Protein AF-T2KKD4-F1 (afdb_monomer_lite)

Secondary structure (DSSP, 8-state):
---SEEEEEE-SEEEPPEEETTEEE-PEEEEEE--TTSSSPPEEEEEEEEEETTEEEEEEEEEEE-TT--EEEPPPEEEBTEEEEEEESSSS-EEEEEEE--TT--EEEETT-EEEETTEEEEEEEEEEEEEE-TTS-EEEEEEEEEEEEEETTEEEEEEEEEES-TT---EEEEETTEEEEEEEE-SSEEEEEEEE-

Sequence (198 aa):
MTAHSITIPLKSGTNPSFQFETLHVESANVVIQADPTQHVLPNIQLELNSIANNTTYSTFLWHHTDAEGYQSINYPKAFQNYIFKLTFTTKDDIALVVKKIDFEMPFYIELGRTASIENLNMTFVHCIGEWSEDIHGNQHSAFNTYNISLSEEHEQHNISFTSLDCADKKKLLLTWKQYTFIILEDSDKALKLQVSKI

pLDDT: mean 88.8, std 10.32, range [41.38, 97.62]

Structure (mmCIF, N/CA/C/O backbone):
data_AF-T2KKD4-F1
#
_entry.id   AF-T2KKD4-F1
#
loop_
_atom_site.group_PDB
_atom_site.id
_atom_site.type_symbol
_atom_site.label_atom_id
_atom_site.label_alt_id
_atom_site.label_comp_id
_atom_site.label_asym_id
_atom_site.label_entity_id
_atom_site.label_seq_id
_atom_site.pdbx_PDB_ins_code
_atom_site.Cartn_x
_atom_site.Cartn_y
_atom_site.Cartn_z
_atom_site.occupancy
_atom_site.B_iso_or_equiv
_atom_site.auth_seq_id
_atom_site.auth_comp_id
_atom_site.auth_asym_id
_atom_site.auth_atom_id
_atom_site.pdbx_PDB_model_num
ATOM 1 N N . MET A 1 1 ? -21.837 -14.571 0.632 1.00 41.38 1 MET A N 1
ATOM 2 C CA . MET A 1 1 ? -20.362 -14.546 0.697 1.00 41.38 1 MET A CA 1
ATOM 3 C C . MET A 1 1 ? -19.877 -13.590 -0.375 1.00 41.38 1 MET A C 1
ATOM 5 O O . MET A 1 1 ? -20.027 -13.898 -1.549 1.00 41.38 1 MET A O 1
ATOM 9 N N . THR A 1 2 ? -19.421 -12.400 0.006 1.00 52.44 2 THR A N 1
ATOM 10 C CA . THR A 1 2 ? -18.764 -11.458 -0.912 1.00 52.44 2 THR A CA 1
ATOM 11 C C . THR A 1 2 ? -17.320 -11.906 -1.101 1.00 52.44 2 THR A C 1
ATOM 13 O O . THR A 1 2 ? -16.670 -12.296 -0.133 1.00 52.44 2 THR A O 1
ATOM 16 N N . ALA A 1 3 ? -16.827 -11.919 -2.337 1.00 65.44 3 ALA A N 1
ATOM 17 C CA . ALA A 1 3 ? -15.440 -12.287 -2.596 1.00 65.44 3 ALA A CA 1
ATOM 18 C C . ALA A 1 3 ? -14.498 -11.301 -1.881 1.00 65.44 3 ALA A C 1
ATOM 20 O O . ALA A 1 3 ? -14.662 -10.095 -2.018 1.00 65.44 3 ALA A O 1
ATOM 21 N N . HIS A 1 4 ? -13.507 -11.802 -1.137 1.00 86.62 4 HIS A N 1
ATOM 22 C CA . HIS A 1 4 ? -12.492 -10.964 -0.472 1.00 86.62 4 HIS A CA 1
ATOM 23 C C . HIS A 1 4 ? -11.396 -10.479 -1.431 1.00 86.62 4 HIS A C 1
ATOM 25 O O . HIS A 1 4 ? -10.566 -9.643 -1.069 1.00 86.62 4 HIS A O 1
ATOM 31 N N . SER A 1 5 ? -11.384 -11.005 -2.656 1.00 93.44 5 SER A N 1
ATOM 32 C CA . SER A 1 5 ? -10.455 -10.611 -3.702 1.00 93.44 5 SER A CA 1
ATOM 33 C C . SER A 1 5 ? -11.025 -10.808 -5.096 1.00 93.44 5 SER A C 1
ATOM 35 O O . SER A 1 5 ? -11.809 -11.730 -5.322 1.00 93.44 5 SER A O 1
ATOM 37 N N . ILE A 1 6 ? -10.509 -10.037 -6.044 1.00 94.38 6 ILE A N 1
ATOM 38 C CA . ILE A 1 6 ? -10.675 -10.232 -7.480 1.00 94.38 6 ILE A CA 1
ATOM 39 C C . ILE A 1 6 ? -9.293 -10.261 -8.140 1.00 94.38 6 ILE A C 1
ATOM 41 O O . ILE A 1 6 ? -8.358 -9.593 -7.697 1.00 94.38 6 ILE A O 1
ATOM 45 N N . THR A 1 7 ? -9.151 -11.078 -9.179 1.00 94.00 7 THR A N 1
ATOM 46 C CA . THR A 1 7 ? -7.945 -11.134 -10.010 1.00 94.00 7 THR A CA 1
ATOM 47 C C . THR A 1 7 ? -8.338 -10.756 -11.426 1.00 94.00 7 THR A C 1
ATOM 49 O O . THR A 1 7 ? -9.228 -11.378 -12.002 1.00 94.00 7 THR A O 1
ATOM 52 N N . ILE A 1 8 ? -7.700 -9.722 -11.962 1.00 93.12 8 ILE A N 1
ATOM 53 C CA . ILE A 1 8 ? -7.963 -9.176 -13.287 1.00 93.12 8 ILE A CA 1
ATOM 54 C C . ILE A 1 8 ? -6.751 -9.488 -14.165 1.00 93.12 8 ILE A C 1
ATOM 56 O O . ILE A 1 8 ? -5.671 -8.956 -13.898 1.00 93.12 8 ILE A O 1
ATOM 60 N N . PRO A 1 9 ? -6.897 -10.336 -15.196 1.00 93.56 9 PRO A N 1
ATOM 61 C CA . PRO A 1 9 ? -5.852 -10.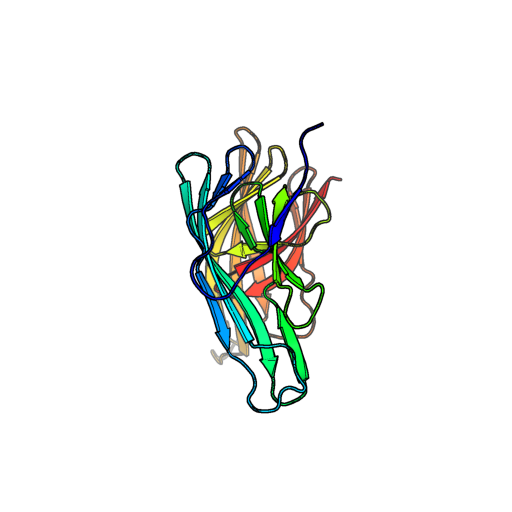531 -16.190 1.00 93.56 9 PRO A CA 1
ATOM 62 C C . PRO A 1 9 ? -5.540 -9.212 -16.895 1.00 93.56 9 PRO A C 1
ATOM 64 O O . PRO A 1 9 ? -6.451 -8.476 -17.274 1.00 93.56 9 PRO A O 1
ATOM 67 N N . LEU A 1 10 ? -4.257 -8.936 -17.085 1.00 92.06 10 LEU A N 1
ATOM 68 C CA . LEU A 1 10 ? -3.767 -7.723 -17.716 1.00 92.06 10 LEU A CA 1
ATOM 69 C C . LEU A 1 10 ? -3.095 -8.046 -19.046 1.00 92.06 10 LEU A C 1
ATOM 71 O O . LEU A 1 10 ? -2.453 -9.080 -19.209 1.00 92.06 10 LEU A O 1
ATOM 75 N N . LYS A 1 11 ? -3.216 -7.123 -19.995 1.00 91.25 11 LYS A N 1
ATOM 76 C CA . LYS A 1 11 ? -2.504 -7.141 -21.276 1.00 91.25 11 LYS A CA 1
ATOM 77 C C . LYS A 1 11 ? -1.745 -5.837 -21.458 1.00 91.25 11 LYS A C 1
ATOM 79 O O . LYS A 1 11 ? -2.143 -4.817 -20.902 1.00 91.25 11 LYS A O 1
ATOM 84 N N . SER A 1 12 ? -0.680 -5.863 -22.257 1.00 91.06 12 SER A N 1
ATOM 85 C CA . SER A 1 12 ? 0.025 -4.641 -22.663 1.00 91.06 12 SER A CA 1
ATOM 86 C C . SER A 1 12 ? -0.944 -3.634 -23.297 1.00 91.06 12 SER A C 1
ATOM 88 O O . SER A 1 12 ? -1.816 -4.020 -24.079 1.00 91.06 12 SER A O 1
ATOM 90 N N . GLY A 1 13 ? -0.783 -2.353 -22.967 1.00 92.81 13 GLY A N 1
ATOM 91 C CA . GLY A 1 13 ? -1.684 -1.276 -23.367 1.00 92.81 13 GLY A CA 1
ATOM 92 C C . GLY A 1 13 ? -2.809 -1.025 -22.361 1.00 92.81 13 GLY A C 1
ATOM 93 O O . GLY A 1 13 ? -2.667 -1.266 -21.161 1.00 92.81 13 GLY A O 1
ATOM 94 N N . THR A 1 14 ? -3.922 -0.484 -22.850 1.00 95.69 14 THR A N 1
ATOM 95 C CA . THR A 1 14 ? -5.063 -0.093 -22.017 1.00 95.69 14 THR A CA 1
ATOM 96 C C . THR A 1 14 ? -5.973 -1.287 -21.740 1.00 95.69 14 THR A C 1
ATOM 98 O O . THR A 1 14 ? -6.478 -1.935 -22.656 1.00 95.69 14 THR A O 1
ATOM 101 N N . ASN A 1 15 ? -6.213 -1.550 -20.461 1.00 95.19 15 ASN A N 1
ATOM 102 C CA . ASN A 1 15 ? -7.123 -2.578 -19.973 1.00 95.19 15 ASN A CA 1
ATOM 103 C C . ASN A 1 15 ? -8.466 -1.939 -19.599 1.00 95.19 15 ASN A C 1
ATOM 105 O O . ASN A 1 15 ? -8.489 -0.772 -19.199 1.00 95.19 15 ASN A O 1
ATOM 109 N N . PRO A 1 16 ? -9.588 -2.668 -19.739 1.00 94.88 16 PRO A N 1
ATOM 110 C CA . PRO A 1 16 ? -10.901 -2.135 -19.406 1.00 94.88 16 PRO A CA 1
ATOM 111 C C . PRO A 1 16 ? -10.998 -1.786 -17.920 1.00 94.88 16 PRO A C 1
ATOM 113 O O . PRO A 1 16 ? -10.361 -2.418 -17.074 1.00 94.88 16 PRO A O 1
ATOM 116 N N . SER A 1 17 ? -11.841 -0.803 -17.613 1.00 96.44 17 SER A N 1
ATOM 117 C CA . SER A 1 17 ? -12.225 -0.514 -16.237 1.00 96.44 17 SER A CA 1
ATOM 118 C C . SER A 1 17 ? -12.970 -1.697 -15.619 1.00 96.44 17 SER A C 1
ATOM 120 O O . SER A 1 17 ? -13.587 -2.517 -16.308 1.00 96.44 17 SER A O 1
ATOM 122 N N . PHE A 1 18 ? -12.927 -1.784 -14.295 1.00 95.00 18 PHE A N 1
ATOM 123 C CA . PHE A 1 18 ? -13.683 -2.783 -13.554 1.00 95.00 18 PHE A CA 1
ATOM 124 C C . PHE A 1 18 ? -14.197 -2.213 -12.238 1.00 95.00 18 PHE A C 1
ATOM 126 O O . PHE A 1 18 ? -13.751 -1.174 -11.749 1.00 95.00 18 PHE A O 1
ATOM 133 N N . GLN A 1 19 ? -15.165 -2.915 -11.660 1.00 95.06 19 GLN A N 1
ATOM 134 C CA . GLN A 1 19 ? -15.725 -2.579 -10.363 1.00 95.06 19 GLN A CA 1
ATOM 135 C C . GLN A 1 19 ? -15.599 -3.771 -9.422 1.00 95.06 19 GLN A C 1
ATOM 137 O O . GLN A 1 19 ? -15.907 -4.907 -9.786 1.00 95.06 19 GLN A O 1
ATOM 142 N N . PHE A 1 20 ? -15.159 -3.495 -8.201 1.00 94.44 20 PHE A N 1
ATOM 143 C CA . PHE A 1 20 ? -15.098 -4.451 -7.111 1.00 94.44 20 PHE A CA 1
ATOM 144 C C . PHE A 1 20 ? -15.705 -3.802 -5.870 1.00 94.44 20 PHE A C 1
ATOM 146 O O . PHE A 1 20 ? -15.104 -2.930 -5.253 1.00 94.44 20 PHE A O 1
ATOM 153 N N . GLU A 1 21 ? -16.934 -4.198 -5.536 1.00 92.62 21 GLU A N 1
ATOM 154 C CA . GLU A 1 21 ? -17.741 -3.534 -4.508 1.00 92.62 21 GLU A CA 1
ATOM 155 C C . GLU A 1 21 ? -17.876 -2.017 -4.764 1.00 92.62 21 GLU A C 1
ATOM 157 O O . GLU A 1 21 ? -18.447 -1.613 -5.781 1.00 92.62 21 GLU A O 1
ATOM 162 N N . THR A 1 22 ? -17.372 -1.177 -3.853 1.00 92.94 22 THR A N 1
ATOM 163 C CA . THR A 1 22 ? -17.386 0.290 -3.969 1.00 92.94 22 THR A CA 1
ATOM 164 C C . THR A 1 22 ? -16.160 0.850 -4.686 1.00 92.94 22 THR A C 1
ATOM 166 O O . THR A 1 22 ? -16.127 2.045 -4.975 1.00 92.94 22 THR A O 1
ATOM 169 N N . LEU A 1 23 ? -15.158 0.013 -4.970 1.00 96.00 23 LEU A N 1
ATOM 170 C CA . LEU A 1 23 ? -13.976 0.398 -5.724 1.00 96.00 23 LEU A CA 1
ATOM 171 C C . LEU A 1 23 ? -14.272 0.342 -7.221 1.00 96.00 23 LEU A C 1
ATOM 173 O O . LEU A 1 23 ? -14.560 -0.722 -7.774 1.00 96.00 23 LEU A O 1
ATOM 177 N N . HIS A 1 24 ? -14.127 1.478 -7.885 1.00 96.56 24 HIS A N 1
ATOM 178 C CA . HIS A 1 24 ? -14.022 1.564 -9.330 1.00 96.56 24 HIS A CA 1
ATOM 179 C C . HIS A 1 24 ? -12.554 1.746 -9.703 1.00 96.56 24 HIS A C 1
ATOM 181 O O . HIS A 1 24 ? -11.924 2.703 -9.264 1.00 96.56 24 HIS A O 1
ATOM 187 N N . VAL A 1 25 ? -12.004 0.840 -10.504 1.00 95.25 25 VAL A N 1
ATOM 188 C CA . VAL A 1 25 ? -10.695 1.041 -11.128 1.00 95.25 25 VAL A CA 1
ATOM 189 C C . VAL A 1 25 ? -10.958 1.439 -12.567 1.00 95.25 25 VAL A C 1
ATOM 191 O O . VAL A 1 25 ? -11.613 0.705 -13.312 1.00 95.25 25 VAL A O 1
ATOM 194 N N . GLU A 1 26 ? -10.491 2.626 -12.932 1.00 95.50 26 GLU A N 1
ATOM 195 C CA . GLU A 1 26 ? -10.589 3.137 -14.293 1.00 95.50 26 GLU A CA 1
ATOM 196 C C . GLU A 1 26 ? -9.732 2.289 -15.245 1.00 95.50 26 GLU A C 1
ATOM 198 O O . GLU A 1 26 ? -9.042 1.351 -14.838 1.00 95.50 26 GLU A O 1
ATOM 203 N N . SER A 1 27 ? -9.776 2.603 -16.538 1.00 92.50 27 SER A N 1
ATOM 204 C CA . SER A 1 27 ? -8.947 1.909 -17.521 1.00 92.50 27 SER A CA 1
ATOM 205 C C . SER A 1 27 ? -7.468 1.977 -17.130 1.00 92.50 27 SER A C 1
ATOM 207 O O . SER A 1 27 ? -6.898 3.062 -17.009 1.00 92.50 27 SER A O 1
ATOM 209 N N . ALA A 1 28 ? -6.852 0.813 -16.932 1.00 91.12 28 ALA A N 1
ATOM 210 C CA . ALA A 1 28 ? -5.488 0.699 -16.432 1.00 91.12 28 ALA A CA 1
ATOM 211 C C . ALA A 1 28 ? -4.495 0.504 -17.582 1.00 91.12 28 ALA A C 1
ATOM 213 O O . ALA A 1 28 ? -4.696 -0.360 -18.442 1.00 91.12 28 ALA A O 1
ATOM 214 N N . ASN A 1 29 ? -3.406 1.271 -17.594 1.00 93.88 29 ASN A N 1
ATOM 215 C CA . ASN A 1 29 ? -2.385 1.166 -18.635 1.00 93.88 29 ASN A CA 1
ATOM 216 C C . ASN A 1 29 ? -1.231 0.285 -18.162 1.00 93.88 29 ASN A C 1
ATOM 218 O O . ASN A 1 29 ? -0.623 0.543 -17.125 1.00 93.88 29 ASN A O 1
ATOM 222 N N . VAL A 1 30 ? -0.910 -0.740 -18.947 1.00 93.62 30 VAL A N 1
ATOM 223 C CA . VAL A 1 30 ? 0.228 -1.628 -18.708 1.00 93.62 30 VAL A CA 1
ATOM 224 C C . VAL A 1 30 ? 1.296 -1.342 -19.750 1.00 93.62 30 VAL A C 1
ATOM 226 O O . VAL A 1 30 ? 1.059 -1.479 -20.951 1.00 93.62 30 VAL A O 1
ATOM 229 N N . VAL A 1 31 ? 2.494 -1.011 -19.290 1.00 91.62 31 VAL A N 1
ATOM 230 C CA . VAL A 1 31 ? 3.694 -0.929 -20.118 1.00 91.62 31 VAL A CA 1
ATOM 231 C C . VAL A 1 31 ? 4.558 -2.140 -19.803 1.00 91.62 31 VAL A C 1
ATOM 233 O O . VAL A 1 31 ? 5.001 -2.309 -18.668 1.00 91.62 31 VAL A O 1
ATOM 236 N N . ILE A 1 32 ? 4.791 -2.980 -20.812 1.00 88.62 32 ILE A N 1
ATOM 237 C CA . ILE A 1 32 ? 5.704 -4.123 -20.735 1.00 88.62 32 ILE A CA 1
ATOM 238 C C . ILE A 1 32 ? 6.960 -3.763 -21.522 1.00 88.62 32 ILE A C 1
ATOM 240 O O . ILE A 1 32 ? 6.923 -3.615 -22.744 1.00 88.62 32 ILE A O 1
ATOM 244 N N . GLN A 1 33 ? 8.072 -3.613 -20.819 1.00 85.62 33 GLN A N 1
ATOM 245 C CA . GLN A 1 33 ? 9.392 -3.419 -21.396 1.00 85.62 33 GLN A CA 1
ATOM 246 C C . GLN A 1 33 ? 10.071 -4.784 -21.488 1.00 85.62 33 GLN A C 1
ATOM 248 O O . GLN A 1 33 ? 10.502 -5.359 -20.486 1.00 85.62 33 GLN A O 1
ATOM 253 N N . ALA A 1 34 ? 10.113 -5.319 -22.707 1.00 74.00 34 ALA A N 1
ATOM 254 C CA . ALA A 1 34 ? 10.784 -6.577 -22.981 1.00 74.00 34 ALA A CA 1
ATOM 255 C C . ALA A 1 34 ? 12.295 -6.443 -22.753 1.00 74.00 34 ALA A C 1
ATOM 257 O O . ALA A 1 34 ? 12.910 -5.460 -23.170 1.00 74.00 34 ALA A O 1
ATOM 258 N N . ASP A 1 35 ? 12.886 -7.462 -22.138 1.00 69.31 35 ASP A N 1
ATOM 259 C CA . ASP A 1 35 ? 14.334 -7.619 -22.116 1.00 69.31 35 ASP A CA 1
ATOM 260 C C . ASP A 1 35 ? 14.793 -8.133 -23.497 1.00 69.31 35 ASP A C 1
ATOM 262 O O . ASP A 1 35 ? 14.292 -9.170 -23.954 1.00 69.31 35 ASP A O 1
ATOM 266 N N . PRO A 1 36 ? 15.737 -7.455 -24.179 1.00 58.94 36 PRO A N 1
ATOM 267 C CA . PRO A 1 36 ? 16.274 -7.914 -25.460 1.00 58.94 36 PRO A CA 1
ATOM 268 C C . PRO A 1 36 ? 16.926 -9.309 -25.401 1.00 58.94 36 PRO A C 1
ATOM 270 O O . PRO A 1 36 ? 17.111 -9.931 -26.445 1.00 58.94 36 PRO A O 1
ATOM 273 N N . THR A 1 37 ? 17.253 -9.822 -24.211 1.00 63.66 37 THR A N 1
ATOM 274 C CA . THR A 1 37 ? 17.909 -11.119 -23.997 1.00 63.66 37 THR A CA 1
ATOM 275 C C . THR A 1 37 ? 16.948 -12.281 -23.695 1.00 63.66 37 THR A C 1
ATOM 277 O O . THR A 1 37 ? 17.397 -13.420 -23.644 1.00 63.66 37 THR A O 1
ATOM 280 N N . GLN A 1 38 ? 15.634 -12.044 -23.527 1.00 62.47 38 GLN A N 1
ATOM 281 C CA . GLN A 1 38 ? 14.555 -13.043 -23.295 1.00 62.47 38 GLN A CA 1
ATOM 282 C C . GLN A 1 38 ? 14.695 -13.994 -22.081 1.00 62.47 38 GLN A C 1
ATOM 284 O O . GLN A 1 38 ? 13.767 -14.757 -21.769 1.00 62.47 38 GLN A O 1
ATOM 289 N N . HIS A 1 39 ? 15.815 -13.975 -21.360 1.00 58.31 39 HIS A N 1
ATOM 290 C CA . HIS A 1 39 ? 16.065 -14.895 -20.249 1.00 58.31 39 HIS A CA 1
ATOM 291 C C . HIS A 1 39 ? 15.339 -14.501 -18.957 1.00 58.31 39 HIS A C 1
ATOM 293 O O . HIS A 1 39 ? 15.080 -15.366 -18.120 1.00 58.31 39 HIS A O 1
ATOM 299 N N . VAL A 1 40 ? 14.886 -13.254 -18.856 1.00 70.50 40 VAL A N 1
ATOM 300 C CA . VAL A 1 40 ? 14.351 -12.647 -17.635 1.00 70.50 40 VAL A CA 1
ATOM 301 C C . VAL A 1 40 ? 12.859 -12.300 -17.786 1.00 70.50 40 VAL A C 1
ATOM 303 O O . VAL A 1 40 ? 12.345 -12.229 -18.904 1.00 70.50 40 VAL A O 1
ATOM 306 N N . LEU A 1 41 ? 12.127 -12.164 -16.671 1.00 72.62 41 LEU A N 1
ATOM 307 C CA . LEU A 1 41 ? 10.774 -11.591 -16.684 1.00 72.62 41 LEU A CA 1
ATOM 308 C C . LEU A 1 41 ? 10.838 -10.133 -17.179 1.00 72.62 41 LEU A C 1
ATOM 310 O O . LEU A 1 41 ? 11.790 -9.427 -16.846 1.00 72.62 41 LEU A O 1
ATOM 314 N N . PRO A 1 42 ? 9.845 -9.654 -17.946 1.00 80.88 42 PRO A N 1
ATOM 315 C CA . PRO A 1 42 ? 9.864 -8.285 -18.437 1.00 80.88 42 PRO A CA 1
ATOM 316 C C . PRO A 1 42 ? 9.696 -7.267 -17.302 1.00 80.88 42 PRO A C 1
ATOM 318 O O . PRO A 1 42 ? 9.028 -7.514 -16.290 1.00 80.88 42 PRO A O 1
ATOM 321 N N . ASN A 1 43 ? 10.255 -6.077 -17.513 1.00 87.94 43 ASN A N 1
ATOM 322 C CA . ASN A 1 43 ? 9.975 -4.927 -16.664 1.00 87.94 43 ASN A CA 1
ATOM 323 C C . ASN A 1 43 ? 8.550 -4.455 -16.952 1.00 87.94 43 ASN A C 1
ATOM 325 O O . ASN A 1 43 ? 8.176 -4.251 -18.107 1.00 87.94 43 ASN A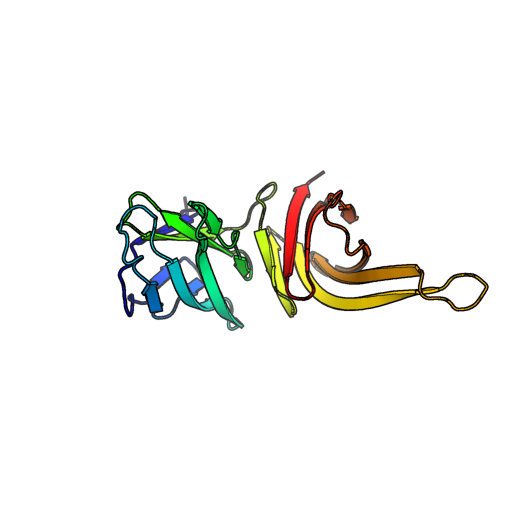 O 1
ATOM 329 N N . ILE A 1 44 ? 7.739 -4.304 -15.912 1.00 90.19 44 ILE A N 1
ATOM 330 C CA . ILE A 1 44 ? 6.331 -3.938 -16.043 1.00 90.19 44 ILE A CA 1
ATOM 331 C C . ILE A 1 44 ? 6.041 -2.735 -15.180 1.00 90.19 44 ILE A C 1
ATOM 333 O O . ILE A 1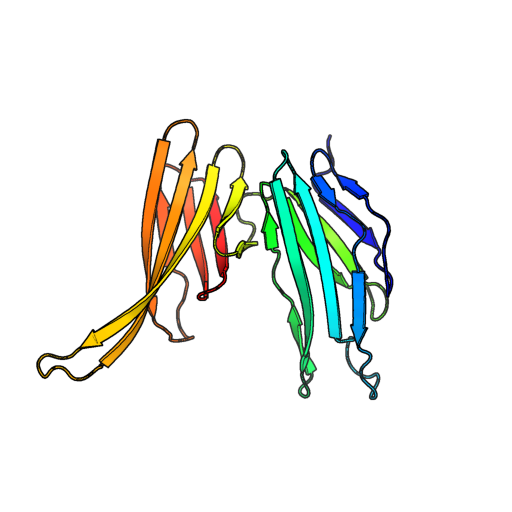 44 ? 6.397 -2.692 -14.004 1.00 90.19 44 ILE A O 1
ATOM 337 N N . GLN A 1 45 ? 5.316 -1.800 -15.773 1.00 93.56 45 GLN A N 1
ATOM 338 C CA . GLN A 1 45 ? 4.703 -0.678 -15.097 1.00 93.56 45 GLN A CA 1
ATOM 339 C C . GLN A 1 45 ? 3.201 -0.732 -15.352 1.00 93.56 45 GLN A C 1
ATOM 341 O O . GLN A 1 45 ? 2.756 -0.780 -16.497 1.00 93.56 45 GLN A O 1
ATOM 346 N N . LEU A 1 46 ? 2.422 -0.709 -14.281 1.00 95.00 46 LEU A N 1
ATOM 347 C CA . LEU A 1 46 ? 0.972 -0.623 -14.313 1.00 95.00 46 LEU A CA 1
ATOM 348 C C . LEU A 1 46 ? 0.554 0.703 -13.688 1.00 95.00 46 LEU A C 1
ATOM 350 O O . LEU A 1 46 ? 0.759 0.913 -12.495 1.00 95.00 46 LEU A O 1
ATOM 354 N N . GLU A 1 47 ? -0.032 1.577 -14.492 1.00 96.12 47 GLU A N 1
ATOM 355 C CA . GLU A 1 47 ? -0.681 2.805 -14.044 1.00 96.12 47 GLU A CA 1
ATOM 356 C C . GLU A 1 47 ? -2.121 2.499 -13.624 1.00 96.12 47 GLU A C 1
ATOM 358 O O . GLU A 1 47 ? -2.897 1.927 -14.396 1.00 96.12 47 GLU A O 1
ATOM 363 N N . LEU A 1 48 ? -2.472 2.877 -12.395 1.00 95.44 48 LEU A N 1
ATOM 364 C CA . LEU A 1 48 ? -3.792 2.669 -11.814 1.00 95.44 48 LEU A CA 1
ATOM 365 C C . LEU A 1 48 ? -4.401 4.000 -11.412 1.00 95.44 48 LEU A C 1
ATOM 367 O O . LEU A 1 48 ? -3.809 4.734 -10.624 1.00 95.44 48 LEU A O 1
ATOM 371 N N . ASN A 1 49 ? -5.625 4.238 -11.872 1.00 96.00 49 ASN A N 1
ATOM 372 C CA . ASN A 1 49 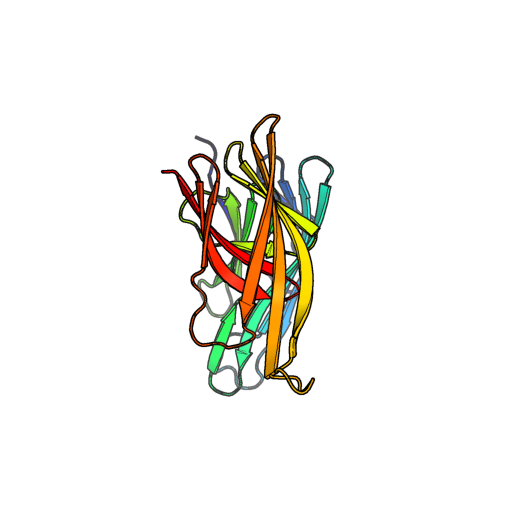? -6.509 5.265 -11.344 1.00 96.00 49 ASN A CA 1
ATOM 373 C C . ASN A 1 49 ? -7.723 4.574 -10.729 1.00 96.00 49 ASN A C 1
ATOM 375 O O . ASN A 1 49 ? -8.345 3.704 -11.337 1.00 96.00 49 ASN A O 1
ATOM 379 N N . SER A 1 50 ? -8.001 4.886 -9.472 1.00 95.50 50 SER A N 1
ATOM 380 C CA . SER A 1 50 ? -9.005 4.211 -8.660 1.00 95.50 50 SER A CA 1
ATOM 381 C C . SER A 1 50 ? -9.866 5.222 -7.927 1.00 95.50 50 SER A C 1
ATOM 383 O O . SER A 1 50 ? -9.382 6.254 -7.469 1.00 95.50 50 SER A O 1
ATOM 385 N N . ILE A 1 51 ? -11.145 4.904 -7.788 1.00 96.06 51 ILE A N 1
ATOM 386 C CA . ILE A 1 51 ? -12.140 5.721 -7.111 1.00 96.06 51 ILE A CA 1
ATOM 387 C C . ILE A 1 51 ? -12.849 4.840 -6.092 1.00 96.06 51 ILE A C 1
ATOM 389 O O . ILE A 1 51 ? -13.421 3.810 -6.440 1.00 96.06 51 ILE A O 1
ATOM 393 N N . ALA A 1 52 ? -12.831 5.252 -4.831 1.00 94.38 52 ALA A N 1
ATOM 394 C CA . ALA A 1 52 ? -13.615 4.628 -3.771 1.00 94.38 52 ALA A CA 1
ATOM 395 C C . ALA A 1 52 ? -14.139 5.720 -2.838 1.00 94.38 52 ALA A C 1
ATOM 397 O O . ALA A 1 52 ? -13.382 6.599 -2.428 1.00 94.38 52 ALA A O 1
ATOM 398 N N . ASN A 1 53 ? -15.435 5.681 -2.515 1.00 89.06 53 ASN A N 1
ATOM 399 C CA . ASN A 1 53 ? -16.091 6.650 -1.625 1.00 89.06 53 ASN A CA 1
ATOM 400 C C . ASN A 1 53 ? -15.794 8.119 -2.004 1.00 89.06 53 ASN A C 1
ATOM 402 O O . ASN A 1 53 ? -15.416 8.924 -1.156 1.00 89.06 53 ASN A O 1
ATOM 406 N N . ASN A 1 54 ? -15.912 8.459 -3.294 1.00 88.94 54 ASN A N 1
ATOM 407 C CA . ASN A 1 54 ? -15.608 9.786 -3.863 1.00 88.94 54 ASN A CA 1
ATOM 408 C C . ASN A 1 54 ? -14.153 10.264 -3.696 1.00 88.94 54 ASN A C 1
ATOM 410 O O . ASN A 1 54 ? -13.852 11.421 -3.978 1.00 88.94 54 ASN A O 1
ATOM 414 N N . THR A 1 55 ? -13.242 9.393 -3.263 1.00 92.25 55 THR A N 1
ATOM 415 C CA . THR A 1 55 ? -11.809 9.685 -3.195 1.00 92.25 55 THR A CA 1
ATOM 416 C C . THR A 1 55 ? -11.118 9.074 -4.403 1.00 92.25 55 THR A C 1
ATOM 418 O O . THR A 1 55 ? -11.360 7.911 -4.725 1.00 92.25 55 THR A O 1
ATOM 421 N N . THR A 1 56 ? -10.250 9.846 -5.051 1.00 93.75 56 THR A N 1
ATOM 422 C CA . THR A 1 56 ? -9.420 9.391 -6.169 1.00 93.75 56 THR A CA 1
ATOM 423 C C . THR A 1 56 ? -8.030 8.982 -5.691 1.00 93.75 56 THR A C 1
ATOM 425 O O . THR A 1 56 ? -7.431 9.587 -4.791 1.00 93.75 56 THR A O 1
ATOM 428 N N . TYR A 1 57 ? -7.494 7.948 -6.322 1.00 94.25 57 TYR A N 1
ATOM 429 C CA . TYR A 1 57 ? -6.168 7.426 -6.058 1.00 94.25 57 TYR A CA 1
ATOM 430 C C . TYR A 1 57 ? -5.488 7.021 -7.354 1.00 94.25 57 TYR A C 1
ATOM 432 O O . TYR A 1 57 ? -5.939 6.112 -8.046 1.00 94.25 57 TYR A O 1
ATOM 440 N N . SER A 1 58 ? -4.394 7.712 -7.649 1.00 94.50 58 SER A N 1
ATOM 441 C CA . SER A 1 58 ? -3.531 7.436 -8.789 1.00 94.50 58 SER A CA 1
ATOM 442 C C . SER A 1 58 ? -2.213 6.890 -8.270 1.00 94.50 58 SER A C 1
ATOM 444 O O . SER A 1 58 ? -1.577 7.518 -7.420 1.00 94.50 58 SER A O 1
ATOM 446 N N . THR A 1 59 ? -1.805 5.725 -8.758 1.00 93.44 59 THR A N 1
ATOM 447 C CA . THR A 1 59 ? -0.535 5.110 -8.375 1.00 93.44 59 THR A CA 1
ATOM 448 C C . THR A 1 59 ? 0.028 4.253 -9.498 1.00 93.44 59 THR A C 1
ATOM 450 O O . THR A 1 59 ? -0.607 4.018 -10.524 1.00 93.44 59 THR A O 1
ATOM 453 N N . PHE A 1 60 ? 1.233 3.747 -9.262 1.00 93.31 60 PHE A N 1
ATOM 454 C CA . PHE A 1 60 ? 1.889 2.788 -10.129 1.00 93.31 60 PHE A CA 1
ATOM 455 C C . PHE A 1 60 ? 2.271 1.522 -9.361 1.00 93.31 60 PHE A C 1
ATOM 457 O O . PHE A 1 60 ? 2.831 1.599 -8.258 1.00 93.31 60 PHE A O 1
ATOM 464 N N . LEU A 1 61 ? 2.036 0.362 -9.971 1.00 94.31 61 LEU A N 1
ATOM 465 C CA . LEU A 1 61 ? 2.622 -0.914 -9.566 1.00 94.31 61 LEU A CA 1
ATOM 466 C C . LEU A 1 61 ? 3.718 -1.303 -10.548 1.00 94.31 61 LEU A C 1
ATOM 468 O O . LEU A 1 61 ? 3.583 -1.087 -11.749 1.00 94.31 61 LEU A O 1
ATOM 472 N N . TRP A 1 62 ? 4.796 -1.879 -10.027 1.00 91.50 62 TRP A N 1
ATOM 473 C CA . TRP A 1 62 ? 5.981 -2.171 -10.819 1.00 91.50 62 TRP A CA 1
ATOM 474 C C . TRP A 1 62 ? 6.488 -3.570 -10.531 1.00 91.50 62 TRP A C 1
ATOM 476 O O . TRP A 1 62 ? 6.405 -4.051 -9.399 1.00 91.50 62 TRP A O 1
ATOM 486 N N . HIS A 1 63 ? 7.051 -4.173 -11.564 1.00 89.25 63 HIS A N 1
ATOM 487 C CA . HIS A 1 63 ? 7.948 -5.308 -11.481 1.00 89.25 63 HIS A CA 1
ATOM 488 C C . HIS A 1 63 ? 9.193 -4.952 -12.288 1.00 89.25 63 HIS A C 1
ATOM 490 O O . HIS A 1 63 ? 9.089 -4.552 -13.446 1.00 89.25 63 HIS A O 1
ATOM 496 N N . HIS A 1 64 ? 10.355 -5.085 -11.671 1.00 86.94 64 HIS A N 1
ATOM 497 C CA . HIS A 1 64 ? 11.644 -4.850 -12.288 1.00 86.94 64 HIS A CA 1
ATOM 498 C C . HIS A 1 64 ? 12.517 -6.080 -12.098 1.00 86.94 64 HIS A C 1
ATOM 500 O O . HIS A 1 64 ? 12.490 -6.704 -11.039 1.00 86.94 64 HIS A O 1
ATOM 506 N N . THR A 1 65 ? 13.303 -6.431 -13.105 1.00 83.25 65 THR A N 1
ATOM 507 C CA . THR A 1 65 ? 14.428 -7.340 -12.923 1.00 83.25 65 THR A CA 1
ATOM 508 C C . THR A 1 65 ? 15.705 -6.655 -13.369 1.00 83.25 65 THR A C 1
ATOM 510 O O . THR A 1 65 ? 15.748 -6.065 -14.450 1.00 83.25 65 THR A O 1
ATOM 513 N N . ASP A 1 66 ? 16.717 -6.690 -12.508 1.00 81.62 66 ASP A N 1
ATOM 514 C CA . ASP A 1 66 ? 18.005 -6.069 -12.788 1.00 81.62 66 ASP A CA 1
ATOM 515 C C . ASP A 1 66 ? 18.910 -6.962 -13.654 1.00 81.62 66 ASP A C 1
ATOM 517 O O . ASP A 1 66 ? 18.560 -8.085 -14.028 1.00 81.62 66 ASP A O 1
ATOM 521 N N . ALA A 1 67 ? 20.094 -6.443 -13.988 1.00 77.31 67 ALA A N 1
ATOM 522 C CA . ALA A 1 67 ? 21.068 -7.132 -14.832 1.00 77.31 67 ALA A CA 1
ATOM 523 C C . ALA A 1 67 ? 21.621 -8.429 -14.210 1.00 77.31 67 ALA A C 1
ATOM 525 O O . ALA A 1 67 ? 22.132 -9.280 -14.937 1.00 77.31 67 ALA A O 1
ATOM 526 N N . GLU A 1 68 ? 21.527 -8.587 -12.889 1.00 79.56 68 GLU A N 1
ATOM 527 C CA . GLU A 1 68 ? 21.961 -9.784 -12.161 1.00 79.56 68 GLU A CA 1
ATOM 528 C C . GLU A 1 68 ? 20.815 -10.802 -12.001 1.00 79.56 68 GLU A C 1
ATOM 530 O O . GLU A 1 68 ? 21.020 -11.907 -11.497 1.00 79.56 68 GLU A O 1
ATOM 535 N N . GLY A 1 69 ? 19.615 -10.468 -12.487 1.00 74.25 69 GLY A N 1
ATOM 536 C CA . GLY A 1 69 ? 18.433 -11.316 -12.418 1.00 74.25 69 GLY A CA 1
ATOM 537 C C . GLY A 1 69 ? 17.637 -11.164 -11.119 1.00 74.25 69 GLY A C 1
ATOM 538 O O . GLY A 1 69 ? 16.694 -11.934 -10.908 1.00 74.25 69 GLY A O 1
ATOM 539 N N . TYR A 1 70 ? 17.966 -10.196 -10.254 1.00 79.19 70 TYR A N 1
ATOM 540 C CA . TYR A 1 70 ? 17.192 -9.945 -9.041 1.00 79.19 70 TYR A CA 1
ATOM 541 C C . TYR A 1 70 ? 15.878 -9.256 -9.373 1.00 79.19 70 TYR A C 1
ATOM 543 O O . TYR A 1 70 ? 15.824 -8.201 -10.007 1.00 79.19 70 TYR A O 1
ATOM 551 N N . GLN A 1 71 ? 14.796 -9.866 -8.902 1.00 80.88 71 GLN A N 1
ATOM 552 C CA . GLN A 1 71 ? 13.444 -9.377 -9.111 1.00 80.88 71 GLN A CA 1
ATOM 553 C C . GLN A 1 71 ? 13.028 -8.471 -7.959 1.00 80.88 71 GLN A C 1
ATOM 555 O O . GLN A 1 71 ? 13.066 -8.860 -6.793 1.00 80.88 71 GLN A O 1
ATOM 560 N N . SER A 1 72 ? 12.567 -7.278 -8.307 1.00 81.44 72 SER A N 1
ATOM 561 C CA . SER A 1 72 ? 11.966 -6.318 -7.393 1.00 81.44 72 SER A CA 1
ATOM 562 C C . SER A 1 72 ? 10.531 -6.062 -7.822 1.00 81.44 72 SER A C 1
ATOM 564 O O . SER A 1 72 ? 10.264 -5.668 -8.954 1.00 81.44 72 SER A O 1
ATOM 566 N N . ILE A 1 73 ? 9.586 -6.277 -6.915 1.00 81.62 73 ILE A N 1
ATOM 567 C CA . ILE A 1 73 ? 8.178 -5.952 -7.129 1.00 81.62 73 ILE A CA 1
ATOM 568 C C . ILE A 1 73 ? 7.753 -4.933 -6.087 1.00 81.62 73 ILE A C 1
ATOM 570 O O . ILE A 1 73 ? 8.110 -5.055 -4.913 1.00 81.62 73 ILE A O 1
ATOM 574 N N . ASN A 1 74 ? 6.946 -3.955 -6.490 1.00 80.06 74 ASN A N 1
ATOM 575 C CA . ASN A 1 74 ? 6.279 -3.133 -5.496 1.00 80.06 74 ASN A CA 1
ATOM 576 C C . ASN A 1 74 ? 5.334 -4.026 -4.693 1.00 80.06 74 ASN A C 1
ATOM 578 O O . ASN A 1 74 ? 4.469 -4.719 -5.235 1.00 80.06 74 ASN A O 1
ATOM 582 N N . TYR A 1 75 ? 5.509 -4.004 -3.382 1.00 81.06 75 TYR A N 1
ATOM 583 C CA . TYR A 1 75 ? 4.589 -4.632 -2.448 1.00 81.06 75 TYR A CA 1
ATOM 584 C C . TYR A 1 75 ? 3.157 -4.097 -2.602 1.00 81.06 75 TYR A C 1
ATOM 586 O O . TYR A 1 75 ? 2.948 -3.036 -3.200 1.00 81.06 75 TYR A O 1
ATOM 594 N N . PRO A 1 76 ? 2.160 -4.809 -2.036 1.00 89.62 76 PRO A N 1
ATOM 595 C CA . PRO A 1 76 ? 0.767 -4.412 -2.151 1.00 89.62 76 PRO A CA 1
ATOM 596 C C . PRO A 1 76 ? 0.549 -2.981 -1.656 1.00 89.62 76 PRO A C 1
ATOM 598 O O . PRO A 1 76 ? 0.808 -2.687 -0.489 1.00 89.62 76 PRO A O 1
ATOM 601 N N . LYS A 1 77 ? 0.077 -2.095 -2.534 1.00 94.94 77 LYS A N 1
ATOM 602 C CA . LYS A 1 77 ? -0.229 -0.703 -2.182 1.00 94.94 77 LYS A CA 1
ATOM 603 C C . LYS A 1 77 ? -1.651 -0.602 -1.667 1.00 94.94 77 LYS A C 1
ATOM 605 O O . LYS A 1 77 ? -2.561 -1.107 -2.322 1.00 94.94 77 LYS A O 1
ATOM 610 N N . ALA A 1 78 ? -1.829 0.030 -0.516 1.00 95.56 78 ALA A N 1
ATOM 611 C CA . ALA A 1 78 ? -3.125 0.219 0.107 1.00 95.56 78 ALA A CA 1
ATOM 612 C C . ALA A 1 78 ? -3.798 1.517 -0.346 1.00 95.56 78 ALA A C 1
ATOM 614 O O . ALA A 1 78 ? -3.161 2.559 -0.503 1.00 95.56 78 ALA A O 1
ATOM 615 N N . PHE A 1 79 ? -5.114 1.444 -0.491 1.00 94.94 79 PHE A N 1
ATOM 616 C CA . PHE A 1 79 ? -5.998 2.579 -0.696 1.00 94.94 79 PHE A CA 1
ATOM 617 C C . PHE A 1 79 ? -7.350 2.267 -0.073 1.00 94.94 79 PHE A C 1
ATOM 619 O O . PHE A 1 79 ? -8.008 1.305 -0.480 1.00 94.94 79 PHE A O 1
ATOM 626 N N . GLN A 1 80 ? -7.776 3.086 0.893 1.00 94.38 80 GLN A N 1
ATOM 627 C CA . GLN A 1 80 ? -8.965 2.786 1.693 1.00 94.38 80 GLN A CA 1
ATOM 628 C C . GLN A 1 80 ? -8.822 1.370 2.279 1.00 94.38 80 GLN A C 1
ATOM 630 O O . GLN A 1 80 ? -7.759 1.001 2.772 1.00 94.38 80 GLN A O 1
ATOM 635 N N . ASN A 1 81 ? -9.852 0.541 2.173 1.00 95.56 81 ASN A N 1
ATOM 636 C CA . ASN A 1 81 ? -9.841 -0.847 2.613 1.00 95.56 81 ASN A CA 1
ATOM 637 C C . ASN A 1 81 ? -9.386 -1.847 1.538 1.00 95.56 81 ASN A C 1
ATOM 639 O O . ASN A 1 81 ? -9.646 -3.041 1.692 1.00 95.56 81 ASN A O 1
ATOM 643 N N . TYR A 1 82 ? -8.723 -1.398 0.468 1.00 96.25 82 TYR A N 1
ATOM 644 C CA . TYR A 1 82 ? -8.229 -2.257 -0.609 1.00 96.25 82 TYR A CA 1
ATOM 645 C C . TYR A 1 82 ? -6.707 -2.244 -0.703 1.00 96.25 82 TYR A C 1
ATOM 647 O O . TYR A 1 82 ? -6.053 -1.249 -0.404 1.00 96.25 82 TYR A O 1
ATOM 655 N N . ILE A 1 83 ? -6.150 -3.342 -1.201 1.00 95.56 83 ILE A N 1
ATOM 656 C CA . ILE A 1 83 ? -4.760 -3.442 -1.637 1.00 95.56 83 ILE A CA 1
ATOM 657 C C . ILE A 1 83 ? -4.671 -3.880 -3.089 1.00 95.56 83 ILE A C 1
ATOM 659 O O . ILE A 1 83 ? -5.395 -4.774 -3.534 1.00 95.56 83 ILE A O 1
ATOM 663 N N . PHE A 1 84 ? -3.714 -3.292 -3.795 1.00 95.81 84 PHE A N 1
ATOM 664 C CA . PHE A 1 84 ? -3.390 -3.606 -5.176 1.00 95.81 84 PHE A CA 1
ATOM 665 C C . PHE A 1 84 ? -2.044 -4.310 -5.240 1.00 95.81 84 PHE A C 1
ATOM 667 O O . PHE A 1 84 ? -1.035 -3.776 -4.781 1.00 95.81 84 PHE A O 1
ATOM 674 N N . LYS A 1 85 ? -2.017 -5.501 -5.834 1.00 93.94 85 LYS A N 1
ATOM 675 C CA . LYS A 1 85 ? -0.800 -6.287 -6.030 1.00 93.94 85 LYS A CA 1
ATOM 676 C C . LYS A 1 85 ? -0.703 -6.740 -7.479 1.00 93.94 85 LYS A C 1
ATOM 678 O O . LYS A 1 85 ? -1.669 -7.256 -8.029 1.00 93.94 85 LYS A O 1
ATOM 683 N N . LEU A 1 86 ? 0.485 -6.626 -8.061 1.00 92.06 86 LEU A N 1
ATOM 684 C CA . LEU A 1 86 ? 0.793 -7.271 -9.332 1.00 92.06 86 LEU A CA 1
ATOM 685 C C . LEU A 1 86 ? 1.179 -8.737 -9.072 1.00 92.06 86 LEU A C 1
ATOM 687 O O . LEU A 1 86 ? 1.900 -9.043 -8.118 1.00 92.06 86 LEU A O 1
ATOM 691 N N . THR A 1 87 ? 0.676 -9.664 -9.880 1.00 89.69 87 THR A N 1
ATOM 692 C CA . THR A 1 87 ? 1.045 -11.080 -9.801 1.00 89.69 87 THR A CA 1
ATOM 693 C C . THR A 1 87 ? 1.320 -11.656 -11.181 1.00 89.69 87 THR A C 1
ATOM 695 O O . THR A 1 87 ? 0.875 -11.115 -12.191 1.00 89.69 87 THR A O 1
ATOM 698 N N . PHE A 1 88 ? 2.056 -12.762 -11.182 1.00 83.12 88 PHE A N 1
ATOM 699 C CA . PHE A 1 88 ? 2.584 -13.435 -12.355 1.00 83.12 88 PHE A CA 1
ATOM 700 C C . PHE A 1 88 ? 2.257 -14.912 -12.239 1.00 83.12 88 PHE A C 1
ATOM 702 O O . PHE A 1 88 ? 2.616 -15.535 -11.237 1.00 83.12 88 PHE A O 1
ATOM 709 N N . THR A 1 89 ? 1.586 -15.474 -13.239 1.00 67.06 89 THR A N 1
ATOM 710 C CA . THR A 1 89 ? 1.429 -16.934 -13.342 1.00 67.06 89 THR A CA 1
ATOM 711 C C . THR A 1 89 ? 2.415 -17.534 -14.337 1.00 67.06 89 THR A C 1
ATOM 713 O O . THR A 1 89 ? 2.855 -18.664 -14.141 1.00 67.06 89 THR A O 1
ATOM 716 N N . THR A 1 90 ? 2.820 -16.774 -15.359 1.00 67.56 90 THR A N 1
ATOM 717 C CA . THR A 1 90 ? 3.860 -17.132 -16.339 1.00 67.56 90 THR A CA 1
ATOM 718 C C . THR A 1 90 ? 4.627 -15.872 -16.782 1.00 67.56 90 THR A C 1
ATOM 720 O O . THR A 1 90 ? 4.373 -14.784 -16.266 1.00 67.56 90 THR A O 1
ATOM 723 N N . LYS A 1 91 ? 5.570 -16.005 -17.731 1.00 66.06 91 LYS A N 1
ATOM 724 C CA . LYS A 1 91 ? 6.291 -14.868 -18.345 1.00 66.06 91 LYS A CA 1
ATOM 725 C C . LYS A 1 91 ? 5.352 -13.842 -18.994 1.00 66.06 91 LYS A C 1
ATOM 727 O O . LYS A 1 91 ? 5.662 -12.655 -18.962 1.00 66.06 91 LYS A O 1
ATOM 732 N N . ASP A 1 92 ? 4.223 -14.302 -19.527 1.00 67.94 92 ASP A N 1
ATOM 733 C CA . ASP A 1 92 ? 3.298 -13.485 -20.319 1.00 67.94 92 ASP A CA 1
ATOM 734 C C . ASP A 1 92 ? 1.961 -13.228 -19.604 1.00 67.94 92 ASP A C 1
ATOM 736 O O . ASP A 1 92 ? 1.208 -12.336 -19.993 1.00 67.94 92 ASP A O 1
ATOM 740 N N . ASP A 1 93 ? 1.677 -13.969 -18.529 1.00 83.69 93 ASP A N 1
ATOM 741 C CA . ASP A 1 93 ? 0.434 -13.843 -17.772 1.00 83.69 93 ASP A CA 1
ATOM 742 C C . ASP A 1 93 ? 0.630 -12.979 -16.527 1.00 83.69 93 ASP A C 1
ATOM 744 O O . ASP A 1 93 ? 1.050 -13.441 -15.457 1.00 83.69 93 ASP A O 1
ATOM 748 N N . ILE A 1 94 ? 0.279 -11.706 -16.685 1.00 89.25 94 ILE A N 1
ATOM 749 C CA . ILE A 1 94 ? 0.301 -10.691 -15.637 1.00 89.25 94 ILE A CA 1
ATOM 750 C C . ILE A 1 94 ? -1.136 -10.453 -15.182 1.00 89.25 94 ILE A C 1
ATOM 752 O O . ILE A 1 94 ? -2.054 -10.362 -15.999 1.00 89.25 94 ILE A O 1
ATOM 756 N N . ALA A 1 95 ? -1.348 -10.306 -13.880 1.00 92.75 95 ALA A N 1
ATOM 757 C CA . ALA A 1 95 ? -2.653 -9.953 -13.345 1.00 92.75 95 ALA A CA 1
ATOM 758 C C . ALA A 1 95 ? -2.562 -8.912 -12.228 1.00 92.75 95 ALA A C 1
ATOM 760 O O . ALA A 1 95 ? -1.625 -8.898 -11.426 1.00 92.75 95 ALA A O 1
ATOM 761 N N . LEU A 1 96 ? -3.583 -8.060 -12.157 1.00 94.25 96 LEU A N 1
ATOM 762 C CA . LEU A 1 96 ? -3.855 -7.226 -10.998 1.00 94.25 96 LEU A CA 1
ATOM 763 C C . LEU A 1 96 ? -4.688 -8.032 -10.010 1.00 94.25 96 LEU A C 1
ATOM 765 O O . LEU A 1 96 ? -5.778 -8.502 -10.327 1.00 94.25 96 LEU A O 1
ATOM 769 N N . VAL A 1 97 ? -4.197 -8.146 -8.788 1.00 94.62 97 VAL A N 1
ATOM 770 C CA . VAL A 1 97 ? -4.946 -8.700 -7.670 1.00 94.62 97 VAL A CA 1
ATOM 771 C C . VAL A 1 97 ? -5.395 -7.545 -6.794 1.00 94.62 97 VAL A C 1
ATOM 773 O O . VAL A 1 97 ? -4.564 -6.817 -6.249 1.00 94.62 97 VAL A O 1
ATOM 776 N N . VAL A 1 98 ? -6.709 -7.405 -6.643 1.00 95.69 98 VAL A N 1
ATOM 777 C CA . VAL A 1 98 ? -7.317 -6.486 -5.681 1.00 95.69 98 VAL A CA 1
ATOM 778 C C . VAL A 1 98 ? -7.893 -7.306 -4.545 1.00 95.69 98 VAL A C 1
ATOM 780 O O . VAL A 1 98 ? -8.647 -8.251 -4.785 1.00 95.69 98 VAL A O 1
ATOM 783 N N . LYS A 1 99 ? -7.539 -6.970 -3.307 1.00 95.31 99 LYS A N 1
ATOM 784 C CA . LYS A 1 99 ? -8.093 -7.620 -2.112 1.00 95.31 99 LYS A CA 1
ATOM 785 C C . LYS A 1 99 ? -8.518 -6.590 -1.089 1.00 95.31 99 LYS A C 1
ATOM 787 O O . LYS A 1 99 ? -7.980 -5.487 -1.085 1.00 95.31 99 LYS A O 1
ATOM 792 N N . LYS A 1 100 ? -9.430 -6.970 -0.198 1.00 95.25 100 LYS A N 1
ATOM 793 C CA . LYS A 1 100 ? -9.616 -6.219 1.042 1.00 95.25 100 LYS A CA 1
ATOM 794 C C . LYS A 1 100 ? -8.389 -6.360 1.934 1.00 95.25 100 LYS A C 1
ATOM 796 O O . LYS A 1 100 ? -7.778 -7.429 1.962 1.00 95.25 100 LYS A O 1
ATOM 801 N N . ILE A 1 101 ? -8.039 -5.286 2.630 1.00 94.69 101 ILE A N 1
ATOM 802 C CA . ILE A 1 101 ? -7.012 -5.331 3.670 1.00 94.69 101 ILE A CA 1
ATOM 803 C C . ILE A 1 101 ? -7.567 -6.126 4.850 1.00 94.69 101 ILE A C 1
ATOM 805 O O . ILE A 1 101 ? -8.739 -5.989 5.199 1.00 94.69 101 ILE A O 1
ATOM 809 N N . ASP A 1 102 ? -6.715 -6.955 5.438 1.00 94.50 102 ASP A N 1
ATOM 810 C CA . ASP A 1 102 ? -7.010 -7.749 6.624 1.00 94.50 102 ASP A CA 1
ATOM 811 C C . ASP A 1 102 ? -5.828 -7.654 7.600 1.00 94.50 102 ASP A C 1
ATOM 813 O O . ASP A 1 102 ? -4.727 -7.238 7.215 1.00 94.50 102 ASP A O 1
ATOM 817 N N . PHE A 1 103 ? -6.047 -8.030 8.857 1.00 95.62 103 PHE A N 1
ATOM 818 C CA . PHE A 1 103 ? -4.974 -8.115 9.843 1.00 95.62 103 PHE A CA 1
ATOM 819 C C . PHE A 1 103 ? -3.911 -9.134 9.417 1.00 95.62 103 PHE A C 1
ATOM 821 O O . PHE A 1 103 ? -4.155 -10.027 8.607 1.00 95.62 103 PHE A O 1
ATOM 828 N N . GLU A 1 104 ? -2.701 -8.976 9.951 1.00 95.19 104 GLU A N 1
ATOM 829 C CA . GLU A 1 104 ? -1.504 -9.771 9.646 1.00 95.19 104 GLU A CA 1
ATOM 830 C C . GLU A 1 104 ? -1.011 -9.655 8.191 1.00 95.19 104 GLU A C 1
ATOM 832 O O . GLU A 1 104 ? 0.074 -10.138 7.860 1.00 95.19 104 GLU A O 1
ATOM 837 N N . MET A 1 105 ? -1.747 -8.971 7.311 1.00 94.19 105 MET A N 1
ATOM 838 C CA . MET A 1 105 ? -1.333 -8.760 5.934 1.00 94.19 105 MET A CA 1
ATOM 839 C C . MET A 1 105 ? -0.400 -7.545 5.816 1.00 94.19 105 MET A C 1
ATOM 841 O O . MET A 1 105 ? -0.771 -6.453 6.245 1.00 94.19 105 MET A O 1
ATOM 845 N N . PRO A 1 106 ? 0.788 -7.682 5.195 1.00 94.50 106 PRO A N 1
ATOM 846 C CA . PRO A 1 106 ? 1.657 -6.543 4.938 1.00 94.50 106 PRO A CA 1
ATOM 847 C C . PRO A 1 106 ? 1.191 -5.726 3.723 1.00 94.50 106 PRO A C 1
ATOM 849 O O . PRO A 1 106 ? 0.885 -6.288 2.665 1.00 94.50 106 PRO A O 1
ATOM 852 N N . PHE A 1 107 ? 1.208 -4.399 3.845 1.00 95.62 107 PHE A N 1
ATOM 853 C CA . PHE A 1 107 ? 0.856 -3.456 2.776 1.00 95.62 107 PHE A CA 1
ATOM 854 C C . PHE A 1 107 ? 1.612 -2.129 2.914 1.00 95.62 107 PHE A C 1
ATOM 856 O O . PHE A 1 107 ? 2.146 -1.817 3.976 1.00 95.62 107 PHE A O 1
ATOM 863 N N . TYR A 1 108 ? 1.656 -1.341 1.838 1.00 94.81 108 TYR A N 1
ATOM 864 C CA . TYR A 1 108 ? 2.224 0.008 1.841 1.00 94.81 108 TYR A CA 1
ATOM 865 C C . TYR A 1 108 ? 1.140 1.066 1.935 1.00 94.81 108 TYR A C 1
ATOM 867 O O . TYR A 1 108 ? 0.179 1.030 1.169 1.00 94.81 108 TYR A O 1
ATOM 875 N N . ILE A 1 109 ? 1.353 2.053 2.798 1.00 95.25 109 ILE A N 1
ATOM 876 C CA . ILE A 1 109 ? 0.618 3.316 2.785 1.00 95.25 109 ILE A CA 1
ATOM 877 C C . ILE A 1 109 ? 1.535 4.380 2.186 1.00 95.25 109 ILE A C 1
ATOM 879 O O . ILE A 1 109 ? 2.617 4.641 2.712 1.00 95.25 109 ILE A O 1
ATOM 883 N N . GLU A 1 110 ? 1.113 4.988 1.081 1.00 94.31 110 GLU A N 1
ATOM 884 C CA . GLU A 1 110 ? 1.818 6.130 0.494 1.00 94.31 110 GLU A CA 1
ATOM 885 C C . GLU A 1 110 ? 1.572 7.409 1.302 1.00 94.31 110 GLU A C 1
ATOM 887 O O . GLU A 1 110 ? 0.547 7.566 1.968 1.00 94.31 110 GLU A O 1
ATOM 892 N N . LEU A 1 111 ? 2.516 8.343 1.228 1.00 93.88 111 LEU A N 1
ATOM 893 C CA . LEU A 1 111 ? 2.424 9.627 1.908 1.00 93.88 111 LEU A CA 1
ATOM 894 C C . LEU A 1 111 ? 1.134 10.372 1.528 1.00 93.88 111 LEU A C 1
ATOM 896 O O . LEU A 1 111 ? 0.770 10.477 0.355 1.00 93.88 111 LEU A O 1
ATOM 900 N N . GLY A 1 112 ? 0.436 10.885 2.539 1.00 93.75 112 GLY A N 1
ATOM 901 C CA . GLY A 1 112 ? -0.849 11.567 2.408 1.00 93.75 112 GLY A CA 1
ATOM 902 C C . GLY A 1 112 ? -2.032 10.636 2.133 1.00 93.75 112 GLY A C 1
ATOM 903 O O . GLY A 1 112 ? -3.134 11.124 1.882 1.00 93.75 112 GLY A O 1
ATOM 904 N N . ARG A 1 113 ? -1.836 9.311 2.140 1.00 93.62 113 ARG A N 1
ATOM 905 C CA . ARG A 1 113 ? -2.899 8.329 1.885 1.00 93.62 113 ARG A CA 1
ATOM 906 C C . ARG A 1 113 ? -3.355 7.642 3.159 1.00 93.62 113 ARG A C 1
ATOM 908 O O . ARG A 1 113 ? -2.609 7.525 4.131 1.00 93.62 113 ARG A O 1
ATOM 915 N N . THR A 1 114 ? -4.598 7.172 3.104 1.00 95.38 114 THR A N 1
ATOM 916 C CA . THR A 1 114 ? -5.270 6.463 4.189 1.00 95.38 114 THR A CA 1
ATOM 917 C C . THR A 1 114 ? -5.554 5.024 3.776 1.00 95.38 114 THR A C 1
ATOM 919 O O . THR A 1 114 ? -6.096 4.777 2.694 1.00 95.38 114 THR A O 1
ATOM 922 N N . ALA A 1 115 ? -5.201 4.089 4.654 1.00 95.94 115 ALA A N 1
ATOM 923 C CA . ALA A 1 115 ? -5.611 2.694 4.598 1.00 95.94 115 ALA A CA 1
ATOM 924 C C . ALA A 1 115 ? -6.577 2.388 5.749 1.00 95.94 115 ALA A C 1
ATOM 926 O O . ALA A 1 115 ? -6.449 2.965 6.831 1.00 95.94 115 ALA A O 1
ATOM 927 N N . SER A 1 116 ? -7.508 1.465 5.531 1.00 95.56 116 SER A N 1
ATOM 928 C CA . SER A 1 116 ? -8.563 1.134 6.488 1.00 95.56 116 SER A CA 1
ATOM 929 C C . SER A 1 116 ? -8.684 -0.378 6.677 1.00 95.56 116 SER A C 1
ATOM 931 O O . SER A 1 116 ? -8.729 -1.123 5.700 1.00 95.56 116 SER A O 1
ATOM 933 N N . ILE A 1 117 ? -8.768 -0.837 7.926 1.00 95.00 117 ILE A N 1
ATOM 934 C CA . ILE A 1 117 ? -9.026 -2.237 8.299 1.00 95.00 117 ILE A CA 1
ATOM 935 C C . ILE A 1 117 ? -10.127 -2.223 9.352 1.00 95.00 117 ILE A C 1
ATOM 937 O O . ILE A 1 117 ? -9.951 -1.627 10.410 1.00 95.00 117 ILE A O 1
ATOM 941 N N . GLU A 1 118 ? -11.266 -2.857 9.072 1.00 92.50 118 GLU A N 1
ATOM 942 C CA . GLU A 1 118 ? -12.466 -2.728 9.914 1.00 92.50 118 GLU A CA 1
ATOM 943 C C . GLU A 1 118 ? -12.788 -1.241 10.197 1.00 92.50 118 GLU A C 1
ATOM 945 O O . GLU A 1 118 ? -13.020 -0.475 9.261 1.00 92.50 118 GLU A O 1
ATOM 950 N N . ASN A 1 119 ? -12.774 -0.831 11.470 1.00 92.75 119 ASN A N 1
ATOM 951 C CA . ASN A 1 119 ? -13.040 0.538 11.919 1.00 92.75 119 ASN A CA 1
ATOM 952 C C . ASN A 1 119 ? -11.763 1.383 12.087 1.00 92.75 119 ASN A C 1
ATOM 954 O O . ASN A 1 119 ? -11.860 2.573 12.386 1.00 92.75 119 ASN A O 1
ATOM 958 N N . LEU A 1 120 ? -10.581 0.784 11.916 1.00 96.50 120 LEU A N 1
ATOM 959 C CA . LEU A 1 120 ? -9.289 1.446 12.050 1.00 96.50 120 LEU A CA 1
ATOM 960 C C . LEU A 1 120 ? -8.901 2.115 10.730 1.00 96.50 120 LEU A C 1
ATOM 962 O O . LEU A 1 120 ? -8.744 1.442 9.713 1.00 96.50 120 LEU A O 1
ATOM 966 N N . ASN A 1 121 ? -8.654 3.420 10.765 1.00 97.19 121 ASN A N 1
ATOM 967 C CA . ASN A 1 121 ? -8.039 4.172 9.678 1.00 97.19 121 ASN A CA 1
ATOM 968 C C . ASN A 1 121 ? -6.609 4.561 10.050 1.00 97.19 121 ASN A C 1
ATOM 970 O O . ASN A 1 121 ? -6.333 4.982 11.172 1.00 97.19 121 ASN A O 1
ATOM 974 N N . MET A 1 122 ? -5.705 4.456 9.085 1.00 97.44 122 MET A N 1
ATOM 975 C CA . MET A 1 122 ? -4.284 4.754 9.227 1.00 97.44 122 MET A CA 1
ATOM 976 C C . MET A 1 122 ? -3.867 5.678 8.097 1.00 97.44 122 MET A C 1
ATOM 978 O O . MET A 1 122 ? -3.988 5.314 6.930 1.00 97.44 122 MET A O 1
ATOM 982 N N . THR A 1 123 ? -3.358 6.858 8.428 1.00 97.25 123 THR A N 1
ATOM 983 C CA . THR A 1 123 ? -2.900 7.844 7.446 1.00 97.25 123 THR A CA 1
ATOM 984 C C . THR A 1 123 ? -1.423 8.120 7.642 1.00 97.25 123 THR A C 1
ATOM 986 O O . THR A 1 123 ? -1.021 8.525 8.731 1.00 97.25 123 THR A O 1
ATOM 989 N N . PHE A 1 124 ? -0.613 7.948 6.597 1.00 96.50 124 PHE A N 1
ATOM 990 C CA . PHE A 1 124 ? 0.779 8.393 6.631 1.00 96.50 124 PHE A CA 1
ATOM 991 C C . PHE A 1 124 ? 0.823 9.903 6.364 1.00 96.50 124 PHE A C 1
ATOM 993 O O . PHE A 1 124 ? 0.522 10.345 5.259 1.00 96.50 124 PHE A O 1
ATOM 1000 N N . VAL A 1 125 ? 1.134 10.705 7.385 1.00 96.56 125 VAL A N 1
ATOM 1001 C CA . VAL A 1 125 ? 0.936 12.164 7.346 1.00 96.56 125 VAL A CA 1
ATOM 1002 C C . VAL A 1 125 ? 2.143 12.892 6.773 1.00 96.56 125 VAL A C 1
ATOM 1004 O O . VAL A 1 125 ? 1.987 13.707 5.868 1.00 96.56 125 VAL A O 1
ATOM 1007 N N . HIS A 1 126 ? 3.334 12.639 7.317 1.00 92.75 126 HIS A N 1
ATOM 1008 C CA . HIS A 1 126 ? 4.577 13.255 6.857 1.00 92.75 126 HIS A CA 1
ATOM 1009 C C . HIS A 1 126 ? 5.813 12.485 7.319 1.00 92.75 126 HIS A C 1
ATOM 1011 O O . HIS A 1 126 ? 5.777 11.739 8.302 1.00 92.75 126 HIS A O 1
ATOM 1017 N N . CYS A 1 127 ? 6.908 12.734 6.605 1.00 91.94 127 CYS A N 1
ATOM 1018 C CA . CYS A 1 127 ? 8.266 12.330 6.931 1.00 91.94 127 CYS A CA 1
ATOM 1019 C C . CYS A 1 127 ? 9.129 13.592 7.019 1.00 91.94 127 CYS A C 1
ATOM 1021 O O . CYS A 1 127 ? 9.129 14.398 6.088 1.00 91.94 127 CYS A O 1
ATOM 1023 N N . ILE A 1 128 ? 9.840 13.767 8.130 1.00 91.38 128 ILE A N 1
ATOM 1024 C CA . ILE A 1 128 ? 10.775 14.873 8.347 1.00 91.38 128 ILE A CA 1
ATOM 1025 C C . ILE A 1 128 ? 12.175 14.276 8.395 1.00 91.38 128 ILE A C 1
ATOM 1027 O O . ILE A 1 128 ? 12.445 13.429 9.242 1.00 91.38 128 ILE A O 1
ATOM 1031 N N . GLY A 1 129 ? 13.042 14.704 7.479 1.00 89.00 129 GLY A N 1
ATOM 1032 C CA . GLY A 1 129 ? 14.462 14.375 7.533 1.00 89.00 129 GLY A CA 1
ATOM 1033 C C . GLY A 1 129 ? 15.158 15.211 8.598 1.00 89.00 129 GLY A C 1
ATOM 1034 O O . GLY A 1 129 ? 15.011 16.432 8.629 1.00 89.00 129 GLY A O 1
ATOM 1035 N N . GLU A 1 130 ? 15.909 14.547 9.461 1.00 88.25 130 GLU A N 1
ATOM 1036 C CA . GLU A 1 130 ? 16.596 15.126 10.607 1.00 88.25 130 GLU A CA 1
ATOM 1037 C C . GLU A 1 130 ? 18.027 14.593 10.701 1.00 88.25 130 GLU A C 1
ATOM 1039 O O . GLU A 1 130 ? 18.415 13.606 10.066 1.00 88.25 130 GLU A O 1
ATOM 1044 N N . TRP A 1 131 ? 18.837 15.259 11.517 1.00 87.75 131 TRP A N 1
ATOM 1045 C CA . TRP A 1 131 ? 20.152 14.771 11.889 1.00 87.75 131 TRP A CA 1
ATOM 1046 C C . TRP A 1 131 ? 20.450 15.062 13.356 1.00 87.75 131 TRP A C 1
ATOM 1048 O O . TRP A 1 131 ? 19.891 15.977 13.956 1.00 87.75 131 TRP A O 1
ATOM 1058 N N . SER A 1 132 ? 21.343 14.267 13.940 1.00 87.38 132 SER A N 1
ATOM 1059 C CA . SER A 1 132 ? 21.923 14.527 15.252 1.00 87.38 132 SER A CA 1
ATOM 1060 C C . SER A 1 132 ? 23.275 15.217 15.120 1.00 87.38 132 SER A C 1
ATOM 1062 O O . SER A 1 132 ? 24.024 14.975 14.170 1.00 87.38 132 SER A O 1
ATOM 1064 N N . GLU A 1 133 ? 23.592 16.050 16.104 1.00 92.19 133 GLU A N 1
ATOM 1065 C CA . GLU A 1 133 ? 24.892 16.696 16.266 1.00 92.19 133 GLU A CA 1
ATOM 1066 C C . GLU A 1 133 ? 25.562 16.180 17.543 1.00 92.19 133 GLU A C 1
ATOM 1068 O O . GLU A 1 133 ? 24.890 15.871 18.533 1.00 92.19 133 GLU A O 1
ATOM 1073 N N . ASP A 1 134 ? 26.887 16.052 17.522 1.00 88.19 134 ASP A N 1
ATOM 1074 C CA . ASP A 1 134 ? 27.668 15.826 18.735 1.00 88.19 134 ASP A CA 1
ATOM 1075 C C . ASP A 1 134 ? 27.778 17.115 19.578 1.00 88.19 134 ASP A C 1
ATOM 1077 O O . ASP A 1 134 ? 27.320 18.194 19.198 1.00 88.19 134 ASP A O 1
ATOM 1081 N N . ILE A 1 135 ? 28.426 17.028 20.743 1.00 90.38 135 ILE A N 1
ATOM 1082 C CA . ILE A 1 135 ? 28.626 18.178 21.647 1.00 90.38 135 ILE A CA 1
ATOM 1083 C C . ILE A 1 135 ? 29.488 19.308 21.051 1.00 90.38 135 ILE A C 1
ATOM 1085 O O . ILE A 1 135 ? 29.633 20.361 21.672 1.00 90.38 135 ILE A O 1
ATOM 1089 N N . HIS A 1 136 ? 30.094 19.087 19.885 1.00 94.19 136 HIS A N 1
ATOM 1090 C CA . HIS A 1 136 ? 30.916 20.045 19.156 1.00 94.19 136 HIS A CA 1
ATOM 1091 C C . HIS A 1 136 ? 30.191 20.618 17.927 1.00 94.19 136 HIS A C 1
ATOM 1093 O O . HIS A 1 136 ? 30.779 21.431 17.215 1.00 94.19 136 HIS A O 1
ATOM 1099 N N . GLY A 1 137 ? 28.929 20.235 17.698 1.00 88.12 137 GLY A N 1
ATOM 1100 C CA . GLY A 1 137 ? 28.136 20.668 16.549 1.00 88.12 137 GLY A CA 1
ATOM 1101 C C . GLY A 1 137 ? 28.456 19.912 15.258 1.00 88.12 137 GLY A C 1
ATOM 1102 O O . GLY A 1 137 ? 28.067 20.360 14.182 1.00 88.12 137 GLY A O 1
ATOM 1103 N N . ASN A 1 138 ? 29.178 18.787 15.320 1.00 90.31 138 ASN A N 1
ATOM 1104 C CA . ASN A 1 138 ? 29.411 17.964 14.136 1.00 90.31 138 ASN A CA 1
ATOM 1105 C C . ASN A 1 138 ? 28.225 17.031 13.911 1.00 90.31 138 ASN A C 1
ATOM 1107 O O . ASN A 1 138 ? 27.813 16.306 14.818 1.00 90.31 138 ASN A O 1
ATOM 1111 N N . GLN A 1 139 ? 27.724 16.989 12.679 1.00 86.88 139 GLN A N 1
ATOM 1112 C CA . GLN A 1 139 ? 26.683 16.049 12.282 1.00 86.88 139 GLN A CA 1
ATOM 1113 C C . GLN A 1 139 ? 27.163 14.598 12.460 1.00 86.88 139 GLN A C 1
ATOM 1115 O O . GLN A 1 139 ? 28.198 14.209 11.919 1.00 86.88 139 GLN A O 1
ATOM 1120 N N . HIS A 1 140 ? 26.391 13.793 13.191 1.00 81.12 140 HIS A N 1
ATOM 1121 C CA . HIS A 1 140 ? 26.749 12.418 13.541 1.00 81.12 140 HIS A CA 1
ATOM 1122 C C . HIS A 1 140 ? 25.856 11.375 12.859 1.00 81.12 140 HIS A C 1
ATOM 1124 O O . HIS A 1 140 ? 26.341 10.342 12.396 1.00 81.12 140 HIS A O 1
ATOM 1130 N N . SER A 1 141 ? 24.539 11.585 12.804 1.00 83.00 141 SER A N 1
ATOM 1131 C CA . SER A 1 141 ? 23.616 10.590 12.236 1.00 83.00 141 SER A CA 1
ATOM 1132 C C . SER A 1 141 ? 22.417 11.248 11.576 1.00 83.00 141 SER A C 1
ATOM 1134 O O . SER A 1 141 ? 21.795 12.109 12.181 1.00 83.00 141 SER A O 1
ATOM 1136 N N . ALA A 1 142 ? 22.080 10.823 10.358 1.00 86.12 142 ALA A N 1
ATOM 1137 C CA . ALA A 1 142 ? 20.836 11.197 9.692 1.00 86.12 142 ALA A CA 1
ATOM 1138 C C . ALA A 1 142 ? 19.730 10.187 10.032 1.00 86.12 142 ALA A C 1
ATOM 1140 O O . ALA A 1 142 ? 19.975 8.979 10.125 1.00 86.12 142 ALA A O 1
ATOM 1141 N N . PHE A 1 143 ? 18.519 10.684 10.239 1.00 87.69 143 PHE A N 1
ATOM 1142 C CA . PHE A 1 143 ? 17.342 9.869 10.509 1.00 87.69 143 PHE A CA 1
ATOM 1143 C C . PHE A 1 143 ? 16.087 10.579 10.020 1.00 87.69 143 PHE A C 1
ATOM 1145 O O . PHE A 1 143 ? 16.092 11.779 9.776 1.00 87.69 143 PHE A O 1
ATOM 1152 N N . ASN A 1 144 ? 14.999 9.831 9.897 1.00 90.00 144 ASN A N 1
ATOM 1153 C CA . ASN A 1 144 ? 13.703 10.389 9.550 1.00 90.00 144 ASN A CA 1
ATOM 1154 C C . ASN A 1 144 ? 12.740 10.228 10.726 1.00 90.00 144 ASN A C 1
ATOM 1156 O O . ASN A 1 144 ? 12.677 9.152 11.328 1.00 90.00 144 ASN A O 1
ATOM 1160 N N . THR A 1 145 ? 11.958 11.268 11.007 1.00 92.38 145 THR A N 1
ATOM 1161 C CA . THR A 1 145 ? 10.784 11.195 11.880 1.00 92.38 145 THR A CA 1
ATOM 1162 C C . THR A 1 145 ? 9.527 11.057 11.036 1.00 92.38 145 THR A C 1
ATOM 1164 O O . THR A 1 145 ? 9.185 11.918 10.223 1.00 92.38 145 THR A O 1
ATOM 1167 N N . TYR A 1 146 ? 8.810 9.966 11.262 1.00 94.12 146 TYR A N 1
ATOM 1168 C CA . TYR A 1 146 ? 7.584 9.605 10.569 1.00 94.12 146 TYR A CA 1
ATOM 1169 C C . TYR A 1 146 ? 6.385 9.849 11.465 1.00 94.12 146 TYR A C 1
ATOM 1171 O O . TYR A 1 146 ? 6.437 9.579 12.664 1.00 94.12 146 TYR A O 1
ATOM 1179 N N . ASN A 1 147 ? 5.286 10.309 10.871 1.00 95.62 147 ASN A N 1
ATOM 1180 C CA . ASN A 1 147 ? 4.038 10.551 11.580 1.00 95.62 147 ASN A CA 1
ATOM 1181 C C . ASN A 1 147 ? 2.889 9.775 10.939 1.00 95.62 147 ASN A C 1
ATOM 1183 O O . ASN A 1 147 ? 2.588 9.951 9.755 1.00 95.62 147 ASN A O 1
ATOM 1187 N N . ILE A 1 148 ? 2.228 8.942 11.741 1.00 96.62 148 ILE A N 1
ATOM 1188 C CA . ILE A 1 148 ? 1.018 8.213 11.361 1.00 96.62 148 ILE A CA 1
ATOM 1189 C C . ILE A 1 148 ? -0.144 8.757 12.185 1.00 96.62 148 ILE A C 1
ATOM 1191 O O . ILE A 1 148 ? -0.068 8.817 13.411 1.00 96.62 148 ILE A O 1
ATOM 1195 N N . SER A 1 149 ? -1.233 9.127 11.516 1.00 97.62 149 SER A N 1
ATOM 1196 C CA . SER A 1 149 ? -2.504 9.414 12.175 1.00 97.62 149 SER A CA 1
ATOM 1197 C C . SER A 1 149 ? -3.366 8.163 12.178 1.00 97.62 149 SER A C 1
ATOM 1199 O O . SER A 1 149 ? -3.639 7.591 11.122 1.00 97.62 149 SER A O 1
ATOM 1201 N N . LEU A 1 150 ? -3.777 7.739 13.363 1.00 97.50 150 LEU A N 1
ATOM 1202 C CA . LEU A 1 150 ? -4.667 6.616 13.597 1.00 97.50 150 LEU A CA 1
ATOM 1203 C C . LEU A 1 150 ? -6.027 7.152 14.018 1.00 97.50 150 LEU A C 1
ATOM 1205 O O . LEU A 1 150 ? -6.103 8.062 14.844 1.00 97.50 150 LEU A O 1
ATOM 1209 N N . SER A 1 151 ? -7.102 6.587 13.485 1.00 96.88 151 SER A N 1
ATOM 1210 C CA . SER A 1 151 ? -8.440 6.863 13.993 1.00 96.88 151 SER A CA 1
ATOM 1211 C C . SER A 1 151 ? -9.305 5.619 14.021 1.00 96.88 151 SER A C 1
ATOM 1213 O O . SER A 1 151 ? -9.198 4.741 13.171 1.00 96.88 151 SER A O 1
ATOM 1215 N N . GLU A 1 152 ? -10.162 5.547 15.027 1.00 95.69 152 GLU A N 1
ATOM 1216 C CA . GLU A 1 152 ? -11.167 4.507 15.186 1.00 95.69 152 GLU A CA 1
ATOM 1217 C C . GLU A 1 152 ? -12.383 5.161 15.837 1.00 95.69 152 GLU A C 1
ATOM 1219 O O . GLU A 1 152 ? -12.261 5.800 16.886 1.00 95.69 152 GLU A O 1
ATOM 1224 N N . GLU A 1 153 ? -13.542 5.021 15.193 1.00 88.69 153 GLU A N 1
ATOM 1225 C CA . GLU A 1 153 ? -14.789 5.682 15.592 1.00 88.69 153 GLU A CA 1
ATOM 1226 C C . GLU A 1 153 ? -14.636 7.214 15.675 1.00 88.69 153 GLU A C 1
ATOM 1228 O O . GLU A 1 153 ? -14.483 7.878 14.649 1.00 88.69 153 GLU A O 1
ATOM 1233 N N . HIS A 1 154 ? -14.696 7.785 16.880 1.00 88.00 154 HIS A N 1
ATOM 1234 C CA . HIS A 1 154 ? -14.613 9.227 17.130 1.00 88.00 154 HIS A CA 1
ATOM 1235 C C . HIS A 1 154 ? -13.269 9.664 17.721 1.00 88.00 154 HIS A C 1
ATOM 1237 O O . HIS A 1 154 ? -13.085 10.845 18.017 1.00 88.00 154 HIS A O 1
ATOM 1243 N N . GLU A 1 155 ? -12.332 8.734 17.901 1.00 94.62 155 GLU A N 1
ATOM 1244 C CA . GLU A 1 155 ? -11.023 9.022 18.472 1.00 94.62 155 GLU A CA 1
ATOM 1245 C C . GLU A 1 155 ? -9.948 9.046 17.392 1.00 94.62 155 GLU A C 1
ATOM 1247 O O . GLU A 1 155 ? -9.896 8.184 16.513 1.00 94.62 155 GLU A O 1
ATOM 1252 N N . GLN A 1 156 ? -9.057 10.027 17.501 1.00 95.50 156 GLN A N 1
ATOM 1253 C CA . GLN A 1 156 ? -7.892 10.181 16.644 1.00 95.50 156 GLN A CA 1
ATOM 1254 C C . GLN A 1 156 ? -6.640 10.308 17.511 1.00 95.50 156 GLN A C 1
ATOM 1256 O O . GLN A 1 156 ? -6.646 10.974 18.547 1.00 95.50 156 GLN A O 1
ATOM 1261 N N . HIS A 1 157 ? -5.554 9.683 17.075 1.00 96.31 157 HIS A N 1
ATOM 1262 C CA . HIS A 1 157 ? -4.265 9.719 17.742 1.00 96.31 157 HIS A CA 1
ATOM 1263 C C . HIS A 1 157 ? -3.141 9.799 16.714 1.00 96.31 157 HIS A C 1
ATOM 1265 O O . HIS A 1 157 ? -3.166 9.102 15.704 1.00 96.31 157 HIS A O 1
ATOM 1271 N N . ASN A 1 158 ? -2.141 10.637 16.969 1.00 95.88 158 ASN A N 1
ATOM 1272 C CA . ASN A 1 158 ? -0.959 10.726 16.120 1.00 95.88 158 ASN A CA 1
ATOM 1273 C C . ASN A 1 158 ? 0.202 10.029 16.818 1.00 95.88 158 ASN A C 1
ATOM 1275 O O . ASN A 1 158 ? 0.511 10.356 17.963 1.00 95.88 158 ASN A O 1
ATOM 1279 N N . ILE A 1 159 ? 0.847 9.102 16.115 1.00 94.50 159 ILE A N 1
ATOM 1280 C CA . ILE A 1 159 ? 2.073 8.451 16.566 1.00 94.50 159 ILE A CA 1
ATOM 1281 C C . ILE A 1 159 ? 3.229 8.965 15.722 1.00 94.50 159 ILE A C 1
ATOM 1283 O O . ILE A 1 159 ? 3.169 8.929 14.490 1.00 94.50 159 ILE A O 1
ATOM 1287 N N . SER A 1 160 ? 4.290 9.393 16.398 1.00 93.50 160 SER A N 1
ATOM 1288 C CA . SER A 1 160 ? 5.565 9.740 15.781 1.00 93.50 160 SER A CA 1
ATOM 1289 C C . SER A 1 160 ? 6.603 8.672 16.113 1.00 93.50 160 SER A C 1
ATOM 1291 O O . SER A 1 160 ? 6.659 8.194 17.247 1.00 93.50 160 SER A O 1
ATOM 1293 N N . PHE A 1 161 ? 7.442 8.307 15.149 1.00 91.75 161 PHE A N 1
ATOM 1294 C CA . PHE A 1 161 ? 8.572 7.409 15.381 1.00 91.75 161 PHE A CA 1
ATOM 1295 C C . PHE A 1 161 ? 9.768 7.803 14.522 1.00 91.75 161 PHE A C 1
ATOM 1297 O O . PHE A 1 161 ? 9.606 8.342 13.429 1.00 91.75 161 PHE A O 1
ATOM 1304 N N . THR A 1 162 ? 10.969 7.513 15.011 1.00 90.44 162 THR A N 1
ATOM 1305 C CA . THR A 1 162 ? 12.216 7.732 14.278 1.00 90.44 162 THR A CA 1
ATOM 1306 C C . THR A 1 162 ? 12.697 6.429 13.650 1.00 90.44 162 THR A C 1
ATOM 1308 O O . THR A 1 162 ? 12.606 5.363 14.260 1.00 90.44 162 THR A O 1
ATOM 1311 N N . SER A 1 163 ? 13.229 6.504 12.432 1.00 85.62 163 SER A N 1
ATOM 1312 C CA . SER A 1 163 ? 13.974 5.405 11.813 1.00 85.62 163 SER A CA 1
ATOM 1313 C C . SER A 1 163 ? 15.316 5.928 11.325 1.00 85.62 163 SER A C 1
ATOM 1315 O O . SER A 1 163 ? 15.386 6.964 10.659 1.00 85.62 163 SER A O 1
ATOM 1317 N N . LEU A 1 164 ? 16.387 5.220 11.682 1.00 77.44 164 LEU A N 1
ATOM 1318 C CA . LEU A 1 164 ? 17.729 5.526 11.197 1.00 77.44 164 LEU A CA 1
ATOM 1319 C C . LEU A 1 164 ? 17.810 5.225 9.702 1.00 77.44 164 LEU A C 1
ATOM 1321 O O . LEU A 1 164 ? 17.211 4.260 9.229 1.00 77.44 164 LEU A O 1
ATOM 1325 N N . ASP A 1 165 ? 18.603 5.992 8.963 1.00 67.56 165 ASP A N 1
ATOM 1326 C CA . ASP A 1 165 ? 18.868 5.730 7.545 1.00 67.56 165 ASP A CA 1
ATOM 1327 C C . ASP A 1 165 ? 19.888 4.583 7.351 1.00 67.56 165 ASP A C 1
ATOM 1329 O O . ASP A 1 165 ? 20.857 4.686 6.606 1.00 67.56 165 ASP A O 1
ATOM 1333 N N . CYS A 1 166 ? 19.737 3.489 8.108 1.00 61.91 166 CYS A N 1
ATOM 1334 C CA . CYS A 1 166 ? 20.585 2.305 8.005 1.00 61.91 166 CYS A CA 1
ATOM 1335 C C . CYS A 1 166 ? 19.743 1.046 7.757 1.00 61.91 166 CYS A C 1
ATOM 1337 O O . CYS A 1 166 ? 18.710 0.816 8.387 1.00 61.91 166 CYS A O 1
ATOM 1339 N N . ALA A 1 167 ? 20.188 0.230 6.802 1.00 56.88 167 ALA A N 1
ATOM 1340 C CA . ALA A 1 167 ? 19.423 -0.885 6.244 1.00 56.88 167 ALA A CA 1
ATOM 1341 C C . ALA A 1 167 ? 19.199 -2.063 7.217 1.00 56.88 167 ALA A C 1
ATOM 1343 O O . ALA A 1 167 ? 18.368 -2.929 6.951 1.00 56.88 167 ALA A O 1
ATOM 1344 N N . ASP A 1 168 ? 19.909 -2.112 8.348 1.00 55.06 168 ASP A N 1
ATOM 1345 C CA . ASP A 1 168 ? 20.144 -3.390 9.027 1.00 55.06 168 ASP A CA 1
ATOM 1346 C C . ASP A 1 168 ? 19.109 -3.811 10.077 1.00 55.06 168 ASP A C 1
ATOM 1348 O O . ASP A 1 168 ? 19.107 -4.979 10.468 1.00 55.06 168 ASP A O 1
ATOM 1352 N N . LYS A 1 169 ? 18.204 -2.945 10.552 1.00 58.12 169 LYS A N 1
ATOM 1353 C CA . LYS A 1 169 ? 17.181 -3.348 11.544 1.00 58.12 169 LYS A CA 1
ATOM 1354 C C . LYS A 1 169 ? 15.955 -2.448 11.509 1.00 58.12 169 LYS A C 1
ATOM 1356 O O . LYS A 1 169 ? 15.950 -1.406 12.154 1.00 58.12 169 LYS A O 1
ATOM 1361 N N . LYS A 1 170 ? 14.885 -2.863 10.832 1.00 63.97 170 LYS A N 1
ATOM 1362 C CA . LYS A 1 170 ? 13.656 -2.055 10.780 1.00 63.97 170 LYS A CA 1
ATOM 1363 C C . LYS A 1 170 ? 12.404 -2.898 10.982 1.00 63.97 170 LYS A C 1
ATOM 1365 O O . LYS A 1 170 ? 11.550 -2.995 10.117 1.00 63.97 170 LYS A O 1
ATOM 1370 N N . LYS A 1 171 ? 12.308 -3.541 12.150 1.00 75.75 171 LYS A N 1
ATOM 1371 C CA . LYS A 1 171 ? 11.003 -3.889 12.724 1.00 75.75 171 LYS A CA 1
ATOM 1372 C C . LYS A 1 171 ? 10.769 -2.978 13.914 1.00 75.75 171 LYS A C 1
ATOM 1374 O O . LYS A 1 171 ? 11.276 -3.251 14.999 1.00 75.75 171 LYS A O 1
ATOM 1379 N N . LEU A 1 172 ? 10.055 -1.881 13.687 1.00 88.81 172 LEU A N 1
ATOM 1380 C CA . LEU A 1 172 ? 9.591 -1.010 14.766 1.00 88.81 172 LEU A CA 1
ATOM 1381 C C . LEU A 1 172 ? 8.188 -1.450 15.159 1.00 88.81 172 LEU A C 1
ATOM 1383 O O . LEU A 1 172 ? 7.347 -1.682 14.292 1.00 88.81 172 LEU A O 1
ATOM 1387 N N . LEU A 1 173 ? 7.957 -1.588 16.459 1.00 92.69 173 LEU A N 1
ATOM 1388 C CA . LEU A 1 173 ? 6.670 -1.987 17.007 1.00 92.69 173 LEU A CA 1
ATOM 1389 C C . LEU A 1 173 ? 6.043 -0.787 17.708 1.00 92.69 173 LEU A C 1
ATOM 1391 O O . LEU A 1 173 ? 6.653 -0.199 18.599 1.00 92.69 173 LEU A O 1
ATOM 1395 N N . LEU A 1 174 ? 4.826 -0.445 17.302 1.00 93.56 174 LEU A N 1
ATOM 1396 C CA . LEU A 1 174 ? 4.009 0.607 17.898 1.00 93.56 174 LEU A CA 1
ATOM 1397 C C . LEU A 1 174 ? 2.692 -0.016 18.359 1.00 93.56 174 LEU A C 1
ATOM 1399 O O . LEU A 1 174 ? 2.190 -0.947 17.728 1.00 93.56 174 LEU A O 1
ATOM 1403 N N . THR A 1 175 ? 2.117 0.497 19.440 1.00 94.88 175 THR A N 1
ATOM 1404 C CA . THR A 1 175 ? 0.824 0.031 19.949 1.00 94.88 175 THR A CA 1
ATOM 1405 C C . THR A 1 175 ? -0.136 1.195 20.120 1.00 94.88 175 THR A C 1
ATOM 1407 O O . THR A 1 175 ? 0.255 2.295 20.512 1.00 94.88 175 THR A O 1
ATOM 1410 N N . TRP A 1 176 ? -1.409 0.951 19.822 1.00 95.69 176 TRP A N 1
ATOM 1411 C CA . TRP A 1 176 ? -2.491 1.890 20.096 1.00 95.69 176 TRP A CA 1
ATOM 1412 C C . TRP A 1 176 ? -3.806 1.136 20.251 1.00 95.69 176 TRP A C 1
ATOM 1414 O O . TRP A 1 176 ? -4.184 0.365 19.369 1.00 95.69 176 TRP A O 1
ATOM 1424 N N . LYS A 1 177 ? -4.506 1.350 21.372 1.00 94.62 177 LYS A N 1
ATOM 1425 C CA . LYS A 1 177 ? -5.677 0.548 21.766 1.00 94.62 177 LYS A CA 1
ATOM 1426 C C . LYS A 1 177 ? -5.358 -0.957 21.700 1.00 94.62 177 LYS A C 1
ATOM 1428 O O . LYS A 1 177 ? -4.337 -1.385 22.230 1.00 94.62 177 LYS A O 1
ATOM 1433 N N . GLN A 1 178 ? -6.210 -1.741 21.042 1.00 94.81 178 GLN A N 1
ATOM 1434 C CA . GLN A 1 178 ? -6.027 -3.171 20.792 1.00 94.81 178 GLN A CA 1
ATOM 1435 C C . GLN A 1 178 ? -5.194 -3.478 19.536 1.00 94.81 178 GLN A C 1
ATOM 1437 O O . GLN A 1 178 ? -5.239 -4.602 19.052 1.00 94.81 178 GLN A O 1
ATOM 1442 N N . TYR A 1 179 ? -4.481 -2.507 18.958 1.00 96.94 179 TYR A N 1
ATOM 1443 C CA . TYR A 1 179 ? -3.733 -2.699 17.716 1.00 96.94 179 TYR A CA 1
ATOM 1444 C C . TYR A 1 179 ? -2.228 -2.677 17.949 1.00 96.94 179 TYR A C 1
ATOM 1446 O O . TYR A 1 179 ? -1.697 -1.806 18.644 1.00 96.94 179 TYR A O 1
ATOM 1454 N N . THR A 1 180 ? -1.540 -3.617 17.305 1.00 96.81 180 THR A N 1
ATOM 1455 C CA . THR A 1 180 ? -0.084 -3.613 17.161 1.00 96.81 180 THR A CA 1
ATOM 1456 C C . THR A 1 180 ? 0.270 -3.317 15.712 1.00 96.81 180 THR A C 1
ATOM 1458 O O . THR A 1 180 ? -0.230 -3.969 14.797 1.00 96.81 180 THR A O 1
ATOM 1461 N N . PHE A 1 181 ? 1.156 -2.349 15.504 1.00 95.69 181 PHE A N 1
ATOM 1462 C CA . PHE A 1 181 ? 1.665 -1.949 14.199 1.00 95.69 181 PHE A CA 1
ATOM 1463 C C . PHE A 1 181 ? 3.135 -2.326 14.115 1.00 95.69 181 PHE A C 1
ATOM 1465 O O . PHE A 1 181 ? 3.941 -1.908 14.948 1.00 95.69 181 PHE A O 1
ATOM 1472 N N . ILE A 1 182 ? 3.487 -3.097 13.095 1.00 94.94 182 ILE A N 1
ATOM 1473 C CA . ILE A 1 182 ? 4.867 -3.435 12.776 1.00 94.94 182 ILE A CA 1
ATOM 1474 C C . ILE A 1 182 ? 5.255 -2.634 11.537 1.00 94.94 182 ILE A C 1
ATOM 1476 O O . ILE A 1 182 ? 4.746 -2.894 10.445 1.00 94.94 182 ILE A O 1
ATOM 1480 N N . ILE A 1 183 ? 6.164 -1.674 11.703 1.00 93.12 183 ILE A N 1
ATOM 1481 C CA . ILE A 1 183 ? 6.828 -1.006 10.582 1.00 93.12 183 ILE A CA 1
ATOM 1482 C C . ILE A 1 183 ? 7.869 -1.982 10.052 1.00 93.12 183 ILE A C 1
ATOM 1484 O O . ILE A 1 183 ? 8.794 -2.336 10.779 1.00 93.12 183 ILE A O 1
ATOM 1488 N N . LEU A 1 184 ? 7.678 -2.457 8.825 1.00 91.31 184 LEU A N 1
ATOM 1489 C CA . LEU A 1 184 ? 8.563 -3.422 8.173 1.00 91.31 184 LEU A CA 1
ATOM 1490 C C . LEU A 1 184 ? 9.611 -2.731 7.297 1.00 91.31 184 LEU A C 1
ATOM 1492 O O . LEU A 1 184 ? 10.721 -3.234 7.164 1.00 91.31 184 LEU A O 1
ATOM 1496 N N . GLU A 1 185 ? 9.227 -1.622 6.667 1.00 89.94 185 GLU A N 1
ATOM 1497 C CA . GLU A 1 185 ? 10.072 -0.778 5.822 1.00 89.94 185 GLU A CA 1
ATOM 1498 C C . GLU A 1 185 ? 9.548 0.661 5.892 1.00 89.94 185 GLU A C 1
ATOM 1500 O O . GLU A 1 185 ? 8.338 0.887 6.008 1.00 89.94 185 GLU A O 1
ATOM 1505 N N . ASP A 1 186 ? 10.452 1.630 5.796 1.00 89.19 186 ASP A N 1
ATOM 1506 C CA . ASP A 1 186 ? 10.139 3.055 5.834 1.00 89.19 186 ASP A CA 1
ATOM 1507 C C . ASP A 1 186 ? 10.913 3.819 4.756 1.00 89.19 186 ASP A C 1
ATOM 1509 O O . ASP A 1 186 ? 12.047 3.478 4.423 1.00 89.19 186 ASP A O 1
ATOM 1513 N N . SER A 1 187 ? 10.260 4.830 4.187 1.00 88.50 187 SER A N 1
ATOM 1514 C CA . SER A 1 187 ? 10.818 5.760 3.207 1.00 88.50 187 SER A CA 1
ATOM 1515 C C . SER A 1 187 ? 10.078 7.093 3.291 1.00 88.50 187 SER A C 1
ATOM 1517 O O . SER A 1 187 ? 8.949 7.156 3.786 1.00 88.50 187 SER A O 1
ATOM 1519 N N . ASP A 1 188 ? 10.663 8.149 2.734 1.00 88.94 188 ASP A N 1
ATOM 1520 C CA . ASP A 1 188 ? 10.034 9.470 2.619 1.00 88.94 188 ASP A CA 1
ATOM 1521 C C . ASP A 1 188 ? 8.693 9.457 1.855 1.00 88.94 188 ASP A C 1
ATOM 1523 O O . ASP A 1 188 ? 7.861 10.347 2.037 1.00 88.94 188 ASP A O 1
ATOM 1527 N N . LYS A 1 189 ? 8.457 8.435 1.024 1.00 91.06 189 LYS A N 1
ATOM 1528 C CA . LYS A 1 189 ? 7.278 8.311 0.150 1.00 91.06 189 LYS A CA 1
ATOM 1529 C C . LYS A 1 189 ? 6.225 7.330 0.640 1.00 91.06 189 LYS A C 1
ATOM 1531 O O . LYS A 1 189 ? 5.057 7.481 0.282 1.00 91.06 189 LYS A O 1
ATOM 1536 N N . ALA A 1 190 ? 6.610 6.307 1.395 1.00 92.25 190 ALA A N 1
ATOM 1537 C CA . ALA A 1 190 ? 5.690 5.267 1.834 1.00 92.25 190 ALA A CA 1
ATOM 1538 C C . ALA A 1 190 ? 6.199 4.492 3.055 1.00 92.25 190 ALA A C 1
ATOM 1540 O O . ALA A 1 190 ? 7.405 4.338 3.257 1.00 92.25 190 ALA A O 1
ATOM 1541 N N . LEU A 1 191 ? 5.254 3.935 3.811 1.00 93.19 191 LEU A N 1
ATOM 1542 C CA . LEU A 1 191 ? 5.503 3.030 4.930 1.00 93.19 191 LEU A CA 1
ATOM 1543 C C . LEU A 1 191 ? 4.934 1.652 4.629 1.00 93.19 191 LEU A C 1
ATOM 1545 O O . LEU A 1 191 ? 3.769 1.542 4.249 1.00 93.19 191 LEU A O 1
ATOM 1549 N N . LYS A 1 192 ? 5.725 0.605 4.864 1.00 93.75 192 LYS A N 1
ATOM 1550 C CA . LYS A 1 192 ? 5.252 -0.778 4.850 1.00 93.75 192 LYS A CA 1
ATOM 1551 C C . LYS A 1 192 ? 4.859 -1.199 6.252 1.00 93.75 192 LYS A C 1
ATOM 1553 O O . LYS A 1 192 ? 5.700 -1.251 7.150 1.00 93.75 192 LYS A O 1
ATOM 1558 N N . LEU A 1 193 ? 3.594 -1.550 6.414 1.00 94.19 193 LEU A N 1
ATOM 1559 C CA . LEU A 1 193 ? 2.996 -1.883 7.696 1.00 94.19 193 LEU A CA 1
ATOM 1560 C C . LEU A 1 193 ? 2.445 -3.303 7.674 1.00 94.19 193 LEU A C 1
ATOM 1562 O O . LEU A 1 193 ? 1.974 -3.779 6.644 1.00 94.19 193 LEU A O 1
ATOM 1566 N N . GLN A 1 194 ? 2.461 -3.944 8.835 1.00 95.62 194 GLN A N 1
ATOM 1567 C CA . GLN A 1 194 ? 1.616 -5.086 9.164 1.00 95.62 194 GLN A CA 1
ATOM 1568 C C . GLN A 1 194 ? 0.906 -4.767 10.478 1.00 95.62 194 GLN A C 1
ATOM 1570 O O . GLN A 1 194 ? 1.538 -4.283 11.417 1.00 95.62 194 GLN A O 1
ATOM 1575 N N . VAL A 1 195 ? -0.402 -5.010 10.533 1.00 96.69 195 VAL A N 1
ATOM 1576 C CA . VAL A 1 195 ? -1.241 -4.649 11.683 1.00 96.69 195 VAL A CA 1
ATOM 1577 C C . VAL A 1 195 ? -1.885 -5.897 12.250 1.00 96.69 195 VAL A C 1
ATOM 1579 O O . VAL A 1 195 ? -2.430 -6.692 11.490 1.00 96.69 195 VAL A O 1
ATOM 1582 N N . SER A 1 196 ? -1.863 -6.060 13.566 1.00 96.31 196 SER A N 1
ATOM 1583 C CA . SER A 1 196 ? -2.543 -7.151 14.265 1.00 96.31 196 SER A CA 1
ATOM 1584 C C . SER A 1 196 ? -3.422 -6.627 15.397 1.00 96.31 196 SER A C 1
ATOM 1586 O O . SER A 1 196 ? -3.238 -5.505 15.880 1.00 96.31 196 SER A O 1
ATOM 1588 N N . LYS A 1 197 ? -4.406 -7.438 15.793 1.00 93.75 197 LYS A N 1
ATOM 1589 C CA . LYS A 1 197 ? -5.321 -7.167 16.907 1.00 93.75 197 LYS A CA 1
ATOM 1590 C C . LYS A 1 197 ? -4.874 -7.986 18.122 1.00 93.75 197 LYS A C 1
ATOM 1592 O O . LYS A 1 197 ? -4.553 -9.163 17.964 1.00 93.75 197 LYS A O 1
ATOM 1597 N N . ILE A 1 198 ? -4.807 -7.348 19.287 1.00 83.50 198 ILE A N 1
ATOM 1598 C CA . ILE A 1 198 ? -4.442 -7.947 20.583 1.00 83.50 198 ILE A CA 1
ATOM 1599 C C . ILE A 1 198 ? -5.666 -8.626 21.197 1.00 83.50 198 ILE A C 1
ATOM 1601 O O . ILE A 1 198 ? -6.764 -8.027 21.122 1.00 83.50 198 ILE A O 1
#

Organism: Formosa agariphila (strain DSM 15362 / KCTC 12365 / LMG 23005 / KMM 3901 / M-2Alg 35-1) (NCBI:txid1347342)

Radius of gyration: 18.88 Å; chains: 1; bounding box: 51×38×47 Å

Foldseek 3Di:
DQDQKDKAWDAAAWDCWDDRPQKTKHTKHKDWADDPVNPAQTWIKIWIWMDGPNDIDTDIWIWDADPVRDIDTAFFAAAAQKTWGWDDPDSRTIIIMIGGDEAQDKYKYWEQGWYDYDQKIKHWDFKDWDFDADPVRHTDFIKIKTWIWIDGDPDIDIDIDIDGPDDDDQFDWDDDDQKIWTFPDDDRTITIIHMDGD

=== Feature glossary ===
The record interleaves many kinds of information about one protein. Here is each kind framed as the question it answers.

Q: What known structures does this most resemble?
A: Structural nearest neighbors (via Foldseek easy-search vs the PDB). Reported per hit: target PDB id, E-value, and alignment TM-score. A TM-score above ~0.5 is the conventional threshold for 'same fold'.

Q: Where is each backbone atom in 3D?
A: The mmCIF table is the protein's shape written out atom by atom. For each backbone N, Cα, C, and carbonyl O, it records an (x, y, z) coordinate triple in Å plus the residue type, chain letter, and residue number.

Q: What are the backbone torsion angles?
A: The φ/ψ torsion pair specifies the backbone conformation at each residue. φ rotates about the N–Cα bond, ψ about the Cα–C bond. Steric clashes forbid most of the (φ, ψ) plane — the allowed regions (α-helix basin, β-sheet basin, left-handed helix) are the Ramachandran-allowed regio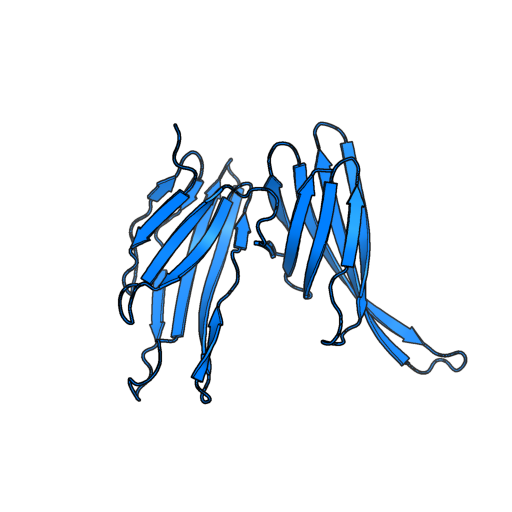ns.

Q: Which residues are buried vs exposed?
A: Solvent-accessible surface area (SASA) is the area in Å² traced out by the centre of a 1.4 Å probe sphere (a water molecule) rolled over the protein's van der Waals surface (Shrake–Rupley / Lee–Richards construction). Buried residues have near-zero SASA; fully exposed residues can exceed 200 Å². The total SASA scales roughly with the number of surface residues.

Q: How confident is the AlphaFold model at each residue?
A: pLDDT is the predicted lDDT-Cα score: AlphaFold's confidence that the local environment of each residue (all inter-atomic distances within 15 Å) is correctly placed. It is a per-residue number between 0 and 100, with higher meaning more reliable.

Q: What does the local fold look like, residue by residue?
A: 3Di is Foldseek's structural alphabet. Each residue is assigned one of twenty discrete states based on how its Cα sits relative to its spatial (not sequential) neighbors. Aligning 3Di strings finds structural homologs roughly as well as full 3D superposition, but orders of magnitude faster.

Q: How big and how compact is the whole molecule?
A: Radius of gyration (Rg) is the root-mean-square distance of Cα atoms from their centroid — a single number for overall size and compactness. A globular domain of N residues has Rg ≈ 2.2·N^0.38 Å; an extended or disordered chain has a much larger Rg. The Cα contact count is the number of residue pairs whose Cα atoms are within 8 Å and are more than four positions apart in sequence — a standard proxy for tertiary packing density. The bounding box is the smallest axis-aligned box enclosing all Cα atoms.

Q: Which residues are in helices, strands, or loops?
A: DSSP 8-state secondary structure assigns each residue one of H (α-helix), G (3₁₀-helix), I (π-helix), E (extended β-strand), B (isolated β-bridge), T (hydrogen-bonded turn), S (bend), or '-' (coil). The assignment is computed from backbone hydrogen-bond geometry via the Kabsch–Sander algorithm.

Q: How mobile is each atom in the crystal?
A: Crystallographic B-factors measure how much each atom's electron density is smeared out, in Å². They rise in mobile loops and surface residues and fall in the buried interior. In AlphaFold models this column is repurposed to hold pLDDT instead.

Q: What if only a Cα trace is available?
A: P-SEA three-state annotation labels each residue as helix, strand, or coil based purely on the geometry of the Cα trace. It serves as a fallback when the full backbone (and thus DSSP) is unavailable.

Q: What family and function is it annotated with?
A: Database cross-references. InterPro integrates a dozen domain/family signature databases into unified entries with residue-range hits. GO terms attach function/process/location labels with evidence codes. CATH codes position the fold in a four-level structural taxonomy. Organism is the NCBI-taxonomy species name.

Q: Are the domains correctly placed relative to each other?
A: Predicted Aligned Error (PAE) is an AlphaFold confidence matrix: entry (i, j) is the expected error in the position of residue j, in ångströms, when the prediction is superimposed on the true structure at residue i. Low PAE within a block of residues means that block is internally rigid and well-predicted; high PAE between two bl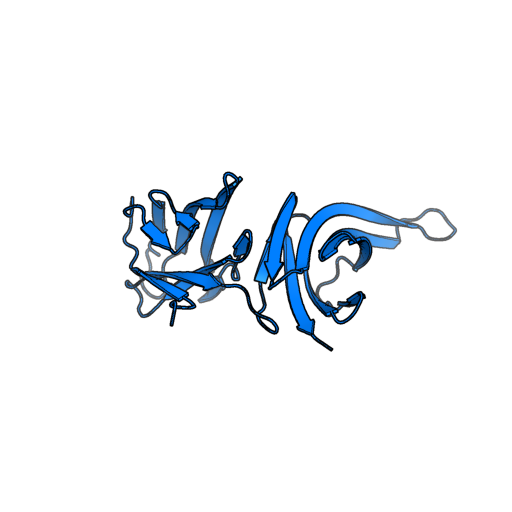ocks means their relative placement is uncertain even if each block individually is confident.

Q: What do the diagnostic plots show?
A: Three diagnostic plots accompany the record. The Cα contact map visualizes the tertiary structure as a 2D adjacency matrix (8 Å cutoff, sequence-local contacts suppressed). The Ramachandran plot shows the distribution of backbone (φ, ψ) torsions, with points in the α and β basins reflecting secondary structure content. The PAE plot shows AlphaFold's inter-residue confidence as a color matrix.

Q: What is the amino-acid chain?
A: Primary structure: the covalent order of the twenty standard amino acids along the backbone. Two proteins with the same sequence will (almost always) fold to the same structure; two with 30% identity often share a fold but not the details.

Q: What do the rendered images show?
A: The six renders are orthographic views along the three Cartesian axes in both directions. Representation (cartoon, sticks, or surface) and color scheme (sequence-rainbow or by-chain) vary across proteins so the training set covers all the common visualization conventions.